Protein AF-A0A2N2Y3Z9-F1 (afdb_monomer)

Structure (mmCIF, N/CA/C/O backbone):
data_AF-A0A2N2Y3Z9-F1
#
_entry.id   AF-A0A2N2Y3Z9-F1
#
loop_
_atom_site.group_PDB
_atom_site.id
_atom_site.type_symbol
_atom_site.label_atom_id
_atom_site.label_alt_id
_atom_site.label_comp_id
_atom_site.label_asym_id
_atom_site.label_entity_id
_atom_site.label_seq_id
_atom_site.pdbx_PDB_ins_code
_atom_site.Cartn_x
_atom_site.Cartn_y
_atom_site.Cartn_z
_atom_site.occupancy
_atom_site.B_iso_or_equiv
_atom_site.auth_seq_id
_atom_site.auth_comp_id
_atom_site.auth_asym_id
_atom_site.auth_atom_id
_atom_site.pdbx_PDB_model_num
ATOM 1 N N . THR A 1 1 ? -7.975 7.071 15.386 1.00 85.25 1 THR A N 1
ATOM 2 C CA . THR A 1 1 ? -7.164 8.228 14.970 1.00 85.25 1 THR A CA 1
ATOM 3 C C . THR A 1 1 ? -7.907 8.932 13.862 1.00 85.25 1 THR A C 1
ATOM 5 O O . THR A 1 1 ? -8.372 8.241 12.960 1.00 85.25 1 THR A O 1
ATOM 8 N N . GLU A 1 2 ? -8.096 10.241 13.960 1.00 85.75 2 GLU A N 1
ATOM 9 C CA . GLU A 1 2 ? -8.825 11.049 12.975 1.00 85.75 2 GLU A CA 1
ATOM 10 C C . GLU A 1 2 ? -8.381 12.526 13.049 1.00 85.75 2 GLU A C 1
ATOM 12 O O . GLU A 1 2 ? -7.585 12.902 13.917 1.00 85.75 2 GLU A O 1
ATOM 17 N N . ASN A 1 3 ? -8.795 13.330 12.070 1.00 80.81 3 ASN A N 1
ATOM 18 C CA . ASN A 1 3 ? -8.362 14.715 11.865 1.00 80.81 3 ASN A CA 1
ATOM 19 C C . ASN A 1 3 ? -9.498 15.760 11.918 1.00 80.81 3 ASN A C 1
ATOM 21 O O . ASN A 1 3 ? -9.230 16.932 11.669 1.00 80.81 3 ASN A O 1
ATOM 25 N N . GLU A 1 4 ? -10.738 15.357 12.190 1.00 84.25 4 GLU A N 1
ATOM 26 C CA . GLU A 1 4 ? -11.966 16.150 12.009 1.00 84.25 4 GLU A CA 1
ATOM 27 C C . GLU A 1 4 ? -12.902 16.184 13.237 1.00 84.25 4 GLU A C 1
ATOM 29 O O . GLU A 1 4 ? -13.890 16.910 13.224 1.00 84.25 4 GLU A O 1
ATOM 34 N N . GLY A 1 5 ? -12.651 15.408 14.292 1.00 82.06 5 GLY A N 1
ATOM 35 C CA . GLY A 1 5 ? -13.521 15.256 15.466 1.00 82.06 5 GLY A CA 1
ATOM 36 C C . GLY A 1 5 ? -14.750 14.359 15.242 1.00 82.06 5 GLY A C 1
ATOM 37 O O . GLY A 1 5 ? -15.446 13.985 16.189 1.00 82.06 5 GLY A O 1
ATOM 38 N N . ASN A 1 6 ? -15.056 14.003 13.990 1.00 87.19 6 ASN A N 1
ATOM 39 C CA . ASN A 1 6 ? -16.298 13.316 13.611 1.00 87.19 6 ASN A CA 1
ATOM 40 C C . ASN A 1 6 ? -16.349 11.841 14.044 1.00 87.19 6 ASN A C 1
ATOM 42 O O . ASN A 1 6 ? -17.437 11.279 14.219 1.00 87.19 6 ASN A O 1
ATOM 46 N N . GLY A 1 7 ? -15.188 11.222 14.271 1.00 86.62 7 GLY A N 1
ATOM 47 C CA . GLY A 1 7 ? -15.098 9.867 14.803 1.00 86.62 7 GLY A CA 1
ATOM 48 C C . GLY A 1 7 ? -15.756 9.780 16.176 1.00 86.62 7 GLY A C 1
ATOM 49 O O . GLY A 1 7 ? -16.594 8.909 16.393 1.00 86.62 7 GLY A O 1
ATOM 50 N N . LEU A 1 8 ? -15.464 10.742 17.060 1.00 85.88 8 LEU A N 1
ATOM 51 C CA . LEU A 1 8 ? -16.060 10.802 18.395 1.00 85.88 8 LEU A CA 1
ATOM 52 C C . LEU A 1 8 ? -17.581 10.996 18.341 1.00 85.88 8 LEU A C 1
ATOM 54 O O . LEU A 1 8 ? -18.307 10.344 19.089 1.00 85.88 8 LEU A O 1
ATOM 58 N N . MET A 1 9 ? -18.083 11.818 17.413 1.00 86.38 9 MET A N 1
ATOM 59 C CA . MET A 1 9 ? -19.531 12.000 17.225 1.00 86.38 9 MET A CA 1
ATOM 60 C C . MET A 1 9 ? -20.244 10.696 16.845 1.00 86.38 9 MET A C 1
ATOM 62 O O . MET A 1 9 ? -21.380 10.474 17.260 1.00 86.38 9 MET A O 1
ATOM 66 N N . SER A 1 10 ? -19.572 9.818 16.095 1.00 85.81 10 SER A N 1
ATOM 67 C CA . SER A 1 10 ? -20.107 8.508 15.691 1.00 85.81 10 SER A CA 1
ATOM 68 C C . SER A 1 10 ? -20.195 7.506 16.852 1.00 85.81 10 SER A C 1
ATOM 70 O O . SER A 1 10 ? -20.754 6.425 16.683 1.00 85.81 10 SER A O 1
ATOM 72 N N . ILE A 1 11 ? -19.650 7.859 18.020 1.00 87.75 11 ILE A N 1
ATOM 73 C CA . ILE A 1 11 ? -19.577 7.007 19.213 1.00 87.75 11 ILE A CA 1
ATOM 74 C C . ILE A 1 11 ? -20.401 7.604 20.359 1.00 87.75 11 ILE A C 1
ATOM 76 O O . ILE A 1 11 ? -21.116 6.875 21.035 1.00 87.75 11 ILE A O 1
ATOM 80 N N . ALA A 1 12 ? -20.318 8.920 20.573 1.00 85.06 12 ALA A N 1
ATOM 81 C CA . ALA A 1 12 ? -20.897 9.581 21.742 1.00 85.06 12 ALA A CA 1
ATOM 82 C C . ALA A 1 12 ? -22.434 9.668 21.708 1.00 85.06 12 ALA A C 1
ATOM 84 O O . ALA A 1 12 ? -23.079 9.475 22.733 1.00 85.06 12 ALA A O 1
ATOM 85 N N . PHE A 1 13 ? -23.028 9.951 20.542 1.00 85.50 13 PHE A N 1
ATOM 86 C CA . PHE A 1 13 ? -24.482 10.137 20.402 1.00 85.50 13 PHE A CA 1
ATOM 87 C C . PHE A 1 13 ? -25.281 8.856 20.108 1.00 85.50 13 PHE A C 1
ATOM 89 O O . PHE A 1 13 ? -26.413 8.736 20.590 1.00 85.50 13 PHE A O 1
ATOM 96 N N . PRO A 1 14 ? -24.790 7.915 19.279 1.00 90.25 14 PRO A N 1
ATOM 97 C CA . PRO A 1 14 ? -25.582 6.747 18.913 1.00 90.25 14 PRO A CA 1
ATOM 98 C C . PRO A 1 14 ? -25.726 5.752 20.066 1.00 90.25 14 PRO A C 1
ATOM 100 O O . PRO A 1 14 ? -24.759 5.409 20.733 1.00 90.25 14 PRO A O 1
ATOM 103 N N . ARG A 1 15 ? -26.926 5.179 20.230 1.00 92.12 15 ARG A N 1
ATOM 104 C CA . ARG A 1 15 ? -27.153 4.071 21.184 1.00 92.12 15 ARG A CA 1
ATOM 105 C C . ARG A 1 15 ? -26.394 2.791 20.814 1.00 92.12 15 ARG A C 1
ATOM 107 O O . ARG A 1 15 ? -26.167 1.958 21.681 1.00 92.12 15 ARG A O 1
ATOM 114 N N . LEU A 1 16 ? -26.049 2.632 19.540 1.00 93.94 16 LEU A N 1
ATOM 115 C CA . LEU A 1 16 ? -25.406 1.452 18.976 1.00 93.94 16 LEU A CA 1
ATOM 116 C C . LEU A 1 16 ? -24.173 1.889 18.188 1.00 93.94 16 LEU A C 1
ATOM 118 O O . LEU A 1 16 ? -24.297 2.677 17.250 1.00 93.94 16 LEU A O 1
ATOM 122 N N . HIS A 1 17 ? -23.012 1.337 18.530 1.00 94.88 17 HIS A N 1
ATOM 123 C CA . HIS A 1 17 ? -21.762 1.565 17.815 1.00 94.88 17 HIS A CA 1
ATOM 124 C C . HIS A 1 17 ? -21.315 0.280 17.107 1.00 94.88 17 HIS A C 1
ATOM 126 O O . HIS A 1 17 ? -21.102 -0.753 17.741 1.00 94.88 17 HIS A O 1
ATOM 132 N N . ILE A 1 18 ? -21.172 0.334 15.781 1.00 95.00 18 ILE A N 1
ATOM 133 C CA . ILE A 1 18 ? -20.691 -0.793 14.970 1.00 95.00 18 ILE A CA 1
ATOM 134 C C . ILE A 1 18 ? -19.347 -0.413 14.355 1.00 95.00 18 ILE A C 1
ATOM 136 O O . ILE A 1 18 ? -19.277 0.431 13.462 1.00 95.00 18 ILE A O 1
ATOM 140 N N . VAL A 1 19 ? -18.283 -1.075 14.800 1.00 93.69 19 VAL A N 1
ATOM 141 C CA . VAL A 1 19 ? -16.948 -0.950 14.215 1.00 93.69 19 VAL A CA 1
ATOM 142 C C . VAL A 1 19 ? -16.802 -1.967 13.098 1.00 93.69 19 VAL A C 1
ATOM 144 O O . VAL A 1 19 ? -16.969 -3.165 13.314 1.00 93.69 19 VAL A O 1
ATOM 147 N N . ILE A 1 20 ? -16.433 -1.499 11.909 1.00 94.75 20 ILE A N 1
ATOM 148 C CA . ILE A 1 20 ? -16.102 -2.359 10.774 1.00 94.75 20 ILE A CA 1
ATOM 149 C C . ILE A 1 20 ? -14.610 -2.229 10.492 1.00 94.75 20 ILE A C 1
ATOM 151 O O . ILE A 1 20 ? -14.132 -1.166 10.094 1.00 94.75 20 ILE A O 1
ATOM 155 N N . ALA A 1 21 ? -13.873 -3.321 10.668 1.00 94.69 21 ALA A N 1
ATOM 156 C CA . ALA A 1 21 ? -12.438 -3.369 10.420 1.00 94.69 21 ALA A CA 1
ATOM 157 C C . ALA A 1 21 ? -12.075 -4.613 9.609 1.00 94.69 21 ALA A C 1
ATOM 159 O O . ALA A 1 21 ? -12.783 -5.614 9.618 1.00 94.69 21 ALA A O 1
ATOM 160 N N . GLY A 1 22 ? -10.970 -4.555 8.872 1.00 94.56 22 GLY A N 1
ATOM 161 C CA . GLY A 1 22 ? -10.437 -5.754 8.234 1.00 94.56 22 GLY A CA 1
ATOM 162 C C . GLY A 1 22 ? -9.656 -6.610 9.233 1.00 94.56 22 GLY A C 1
ATOM 163 O O . GLY A 1 22 ? -9.082 -6.073 10.181 1.00 94.56 22 GLY A O 1
ATOM 164 N N . ILE A 1 23 ? -9.591 -7.926 9.008 1.00 95.69 23 ILE A N 1
ATOM 165 C CA . ILE A 1 23 ? -8.844 -8.863 9.877 1.00 95.69 23 ILE A CA 1
ATOM 166 C C . ILE A 1 23 ? -7.338 -8.553 9.980 1.00 95.69 23 ILE A C 1
ATOM 168 O O . ILE A 1 23 ? -6.655 -9.062 10.859 1.00 95.69 23 ILE A O 1
ATOM 172 N N . GLU A 1 24 ? -6.804 -7.716 9.089 1.00 94.69 24 GLU A N 1
ATOM 173 C CA . GLU A 1 24 ? -5.417 -7.251 9.093 1.00 94.69 24 GLU A CA 1
ATOM 174 C C . GLU A 1 24 ? -5.187 -5.999 9.949 1.00 94.69 24 GLU A C 1
ATOM 176 O O . GLU A 1 24 ? -4.058 -5.523 10.053 1.00 94.69 24 GLU A O 1
ATOM 181 N N . LYS A 1 25 ? -6.245 -5.405 10.510 1.00 93.56 25 LYS A N 1
ATOM 182 C CA . LYS A 1 25 ? -6.174 -4.199 11.350 1.00 93.56 25 LYS A CA 1
ATOM 183 C C . LYS A 1 25 ? -6.148 -4.553 12.828 1.00 93.56 25 LYS A C 1
ATOM 185 O O . LYS A 1 25 ? -6.953 -4.055 13.603 1.00 93.56 25 LYS A O 1
ATOM 190 N N . ILE A 1 26 ? -5.201 -5.412 13.186 1.00 91.75 26 ILE A N 1
ATOM 191 C CA . ILE A 1 26 ? -4.983 -5.886 14.550 1.00 91.75 26 ILE A CA 1
ATOM 192 C C . ILE A 1 26 ? -3.516 -5.646 14.899 1.00 91.75 26 ILE A C 1
ATOM 194 O O . ILE A 1 26 ? -2.629 -5.938 14.094 1.00 91.75 26 ILE A O 1
ATOM 198 N N . ILE A 1 27 ? -3.279 -5.101 16.088 1.00 92.69 27 ILE A N 1
ATOM 199 C CA . ILE A 1 27 ? -1.955 -5.010 16.707 1.00 92.69 27 ILE A CA 1
ATOM 200 C C . ILE A 1 27 ? -1.915 -5.939 17.931 1.00 92.69 27 ILE A C 1
ATOM 202 O O . ILE A 1 27 ? -2.981 -6.218 18.486 1.00 92.69 27 ILE A O 1
ATOM 206 N N . PRO A 1 28 ? -0.740 -6.455 18.331 1.00 91.44 28 PRO A N 1
ATOM 207 C CA . PRO A 1 28 ? -0.639 -7.441 19.409 1.00 91.44 28 PRO A CA 1
ATOM 208 C C . PRO A 1 28 ? -1.104 -6.927 20.775 1.00 91.44 28 PRO A C 1
ATOM 210 O O . PRO A 1 28 ? -1.839 -7.632 21.464 1.00 91.44 28 PRO A O 1
ATOM 213 N N . SER A 1 29 ? -0.686 -5.718 21.154 1.00 95.06 29 SER A N 1
ATOM 214 C CA . SER A 1 29 ? -1.006 -5.100 22.441 1.00 95.06 29 SER A CA 1
ATOM 215 C C . SER A 1 29 ? -1.384 -3.630 22.270 1.00 95.06 29 SER A C 1
ATOM 217 O O . SER A 1 29 ? -0.994 -2.962 21.312 1.00 95.06 29 SER A O 1
ATOM 219 N N . ILE A 1 30 ? -2.130 -3.104 23.242 1.00 93.94 30 ILE A N 1
ATOM 220 C CA . ILE A 1 30 ? -2.362 -1.661 23.377 1.00 93.94 30 ILE A CA 1
ATOM 221 C C . ILE A 1 30 ? -1.061 -0.906 23.677 1.00 93.94 30 ILE A C 1
ATOM 223 O O . ILE A 1 30 ? -0.936 0.269 23.348 1.00 93.94 30 ILE A O 1
ATOM 227 N N . GLU A 1 31 ? -0.083 -1.590 24.270 1.00 95.06 31 GLU A N 1
ATOM 228 C CA . GLU A 1 31 ? 1.232 -1.032 24.589 1.00 95.06 31 GLU A CA 1
ATOM 229 C C . GLU A 1 31 ? 2.012 -0.675 23.323 1.00 95.06 31 GLU A C 1
ATOM 231 O O . GLU A 1 31 ? 2.779 0.273 23.354 1.00 95.06 31 GLU A O 1
ATOM 236 N N . ASP A 1 32 ? 1.738 -1.332 22.187 1.00 94.69 32 ASP A N 1
ATOM 237 C CA . ASP A 1 32 ? 2.382 -1.029 20.902 1.00 94.69 32 ASP A CA 1
ATOM 238 C C . ASP A 1 32 ? 1.910 0.312 20.288 1.00 94.69 32 ASP A C 1
ATOM 240 O O . ASP A 1 32 ? 2.402 0.741 19.236 1.00 94.69 32 ASP A O 1
ATOM 244 N N . LEU A 1 33 ? 0.915 0.984 20.885 1.00 93.44 33 LEU A N 1
ATOM 245 C CA . LEU A 1 33 ? 0.391 2.256 20.374 1.00 93.44 33 LEU A CA 1
ATOM 246 C C . LEU A 1 33 ? 1.414 3.396 20.446 1.00 93.44 33 LEU A C 1
ATOM 248 O O . LEU A 1 33 ? 1.369 4.287 19.594 1.00 93.44 33 LEU A O 1
ATOM 252 N N . ASP A 1 34 ? 2.336 3.362 21.409 1.00 92.75 34 ASP A N 1
ATOM 253 C CA . ASP A 1 34 ? 3.414 4.348 21.548 1.00 92.75 34 ASP A CA 1
ATOM 254 C C . ASP A 1 34 ? 4.367 4.352 20.338 1.00 92.75 34 ASP A C 1
ATOM 256 O O . ASP A 1 34 ? 4.920 5.391 19.980 1.00 92.75 34 ASP A O 1
ATOM 260 N N . LEU A 1 35 ? 4.482 3.217 19.646 1.00 92.69 35 LEU A N 1
ATOM 261 C CA . LEU A 1 35 ? 5.178 3.065 18.379 1.00 92.69 35 LEU A CA 1
ATOM 262 C C . LEU A 1 35 ? 4.272 3.434 17.200 1.00 92.69 35 LEU A C 1
ATOM 264 O O . LEU A 1 35 ? 4.657 4.226 16.335 1.00 92.69 35 LEU A O 1
ATOM 268 N N . PHE A 1 36 ? 3.074 2.845 17.120 1.00 93.38 36 PHE A N 1
ATOM 269 C CA . PHE A 1 36 ? 2.243 2.953 15.918 1.00 93.38 36 PHE A CA 1
ATOM 270 C C . PHE A 1 36 ? 1.634 4.343 15.710 1.00 93.38 36 PHE A C 1
ATOM 272 O O . PHE A 1 36 ? 1.531 4.777 14.557 1.00 93.38 36 PHE A O 1
ATOM 279 N N . TRP A 1 37 ? 1.245 5.061 16.769 1.00 93.31 37 TRP A N 1
ATOM 280 C CA . TRP A 1 37 ? 0.663 6.399 16.622 1.00 93.31 37 TRP A CA 1
ATOM 281 C C . TRP A 1 37 ? 1.660 7.422 16.080 1.00 93.31 37 TRP A C 1
ATOM 283 O O . TRP A 1 37 ? 1.338 8.035 15.055 1.00 93.31 37 TRP A O 1
ATOM 293 N N . PRO A 1 38 ? 2.865 7.590 16.661 1.00 93.56 38 PRO A N 1
ATOM 294 C CA . PRO A 1 38 ? 3.838 8.519 16.105 1.00 93.56 38 PRO A CA 1
ATOM 295 C C . PRO A 1 38 ? 4.299 8.120 14.711 1.00 93.56 38 PRO A C 1
ATOM 297 O O . PRO A 1 38 ? 4.459 8.980 13.842 1.00 93.56 38 PRO A O 1
ATOM 300 N N . LEU A 1 39 ? 4.445 6.815 14.454 1.00 93.94 39 LEU A N 1
ATOM 301 C CA . LEU A 1 39 ? 4.840 6.310 13.143 1.00 93.94 39 LEU A CA 1
ATOM 302 C C . LEU A 1 39 ? 3.792 6.635 12.068 1.00 93.94 39 LEU A C 1
ATOM 304 O O . LEU A 1 39 ? 4.146 7.043 10.961 1.00 93.94 39 LEU A O 1
ATOM 308 N N . LEU A 1 40 ? 2.501 6.490 12.383 1.00 94.12 40 LEU A N 1
ATOM 309 C CA . LEU A 1 40 ? 1.404 6.863 11.491 1.00 94.12 40 LEU A CA 1
ATOM 310 C C . LEU A 1 40 ? 1.342 8.380 11.285 1.00 94.12 40 LEU A C 1
ATOM 312 O O . LEU A 1 40 ? 1.274 8.828 10.139 1.00 94.12 40 LEU A O 1
ATOM 316 N N . ALA A 1 41 ? 1.384 9.156 12.371 1.00 93.94 41 ALA A N 1
ATOM 317 C CA . ALA A 1 41 ? 1.251 10.611 12.348 1.00 93.94 41 ALA A CA 1
ATOM 318 C C . ALA A 1 41 ? 2.402 11.282 11.586 1.00 93.94 41 ALA A C 1
ATOM 320 O O . ALA A 1 41 ? 2.171 12.074 10.670 1.00 93.94 41 ALA A O 1
ATOM 321 N N . THR A 1 42 ? 3.641 10.888 11.883 1.00 94.38 42 THR A N 1
ATOM 322 C CA . THR A 1 42 ? 4.841 11.480 11.275 1.00 94.38 42 THR A CA 1
ATOM 323 C C . THR A 1 42 ? 4.855 11.241 9.770 1.00 94.38 42 THR A C 1
ATOM 325 O O . THR A 1 42 ? 5.117 12.149 8.986 1.00 94.38 42 THR A O 1
ATOM 328 N N . HIS A 1 43 ? 4.519 10.024 9.341 1.00 93.56 43 HIS A N 1
ATOM 329 C CA . HIS A 1 43 ? 4.553 9.656 7.927 1.00 93.56 43 HIS A CA 1
ATOM 330 C C . HIS A 1 43 ? 3.323 10.109 7.131 1.00 93.56 43 HIS A C 1
ATOM 332 O O . HIS A 1 43 ? 3.407 10.219 5.904 1.00 93.56 43 HIS A O 1
ATOM 338 N N . GLY A 1 44 ? 2.190 10.335 7.798 1.00 90.25 44 GLY A N 1
ATOM 339 C CA . GLY A 1 44 ? 0.962 10.800 7.160 1.00 90.25 44 GLY A CA 1
ATOM 340 C C . GLY A 1 44 ? 0.867 12.314 7.064 1.00 90.25 44 GLY A C 1
ATOM 341 O O . GLY A 1 44 ? 0.704 12.846 5.966 1.00 90.25 44 GLY A O 1
ATOM 342 N N . THR A 1 45 ? 0.990 13.000 8.199 1.00 89.75 45 THR A N 1
ATOM 343 C CA . THR A 1 45 ? 0.754 14.448 8.326 1.00 89.75 45 THR A CA 1
ATOM 344 C C . THR A 1 45 ? 1.979 15.230 8.797 1.00 89.75 45 THR A C 1
ATOM 346 O O . THR A 1 45 ? 1.911 16.453 8.883 1.00 89.75 45 THR A O 1
ATOM 349 N N . GLY A 1 46 ? 3.103 14.566 9.090 1.00 92.19 46 GLY A N 1
ATOM 350 C CA . GLY A 1 46 ? 4.299 15.225 9.628 1.00 92.19 46 GLY A CA 1
ATOM 351 C C . GLY A 1 46 ? 4.160 15.646 11.093 1.00 92.19 46 GLY A C 1
ATOM 352 O O . GLY A 1 46 ? 4.935 16.470 11.569 1.00 92.19 46 GLY A O 1
ATOM 353 N N . GLN A 1 47 ? 3.164 15.111 11.802 1.00 92.62 47 GLN A N 1
ATOM 354 C CA . GLN A 1 47 ? 2.888 15.424 13.203 1.00 92.62 47 GLN A CA 1
ATOM 355 C C . GLN A 1 47 ? 3.501 14.363 14.123 1.00 92.62 47 GLN A C 1
ATOM 357 O O . GLN A 1 47 ? 3.605 13.203 13.739 1.00 92.62 47 GLN A O 1
ATOM 362 N N . GLN A 1 48 ? 3.861 14.739 15.353 1.00 91.19 48 GLN A N 1
ATOM 363 C CA . GLN A 1 48 ? 4.344 13.778 16.358 1.00 91.19 48 GLN A CA 1
ATOM 364 C C . GLN A 1 48 ? 3.252 12.780 16.761 1.00 91.19 48 GLN A C 1
ATOM 366 O O . GLN A 1 48 ? 3.525 11.604 16.949 1.00 91.19 48 GLN A O 1
ATOM 371 N N . VAL A 1 49 ? 2.009 13.250 16.855 1.00 91.50 49 VAL A N 1
ATOM 372 C CA . VAL A 1 49 ? 0.788 12.469 17.077 1.00 91.50 49 VAL A CA 1
ATOM 373 C C . VAL A 1 49 ? -0.325 13.160 16.281 1.00 91.50 49 VAL A C 1
ATOM 375 O O . VAL A 1 49 ? -0.270 14.372 16.070 1.00 91.50 49 VAL A O 1
ATOM 378 N N . THR A 1 50 ? -1.303 12.409 15.777 1.00 88.75 50 THR A N 1
ATOM 379 C CA . THR A 1 50 ? -2.447 12.974 15.035 1.00 88.75 50 THR A CA 1
ATOM 380 C C . THR A 1 50 ? -3.354 13.825 15.934 1.00 88.75 50 THR A C 1
ATOM 382 O O . THR A 1 50 ? -3.299 13.720 17.158 1.00 88.75 50 THR A O 1
ATOM 385 N N . ALA A 1 51 ? -4.220 14.644 15.325 1.00 90.50 51 ALA A N 1
ATOM 386 C CA . ALA A 1 51 ? -5.081 15.588 16.043 1.00 90.50 51 ALA A CA 1
ATOM 387 C C . ALA A 1 51 ? -5.991 14.926 17.094 1.00 90.50 51 ALA A C 1
ATOM 389 O O . ALA A 1 51 ? -6.022 15.378 18.237 1.00 90.50 51 ALA A O 1
ATOM 390 N N . TYR A 1 52 ? -6.693 13.846 16.731 1.00 90.12 52 TYR A N 1
ATOM 391 C CA . TYR A 1 52 ? -7.605 13.148 17.636 1.00 90.12 52 TYR A CA 1
ATOM 392 C C . TYR A 1 52 ? -7.275 11.656 17.726 1.00 90.12 52 TYR A C 1
ATOM 394 O O . TYR A 1 52 ? -7.243 10.925 16.726 1.00 90.12 52 TYR A O 1
ATOM 402 N N . ASN A 1 53 ? -7.063 11.185 18.956 1.00 90.69 53 ASN A N 1
ATOM 403 C CA . ASN A 1 53 ? -6.817 9.782 19.273 1.00 90.69 53 ASN A CA 1
ATOM 404 C C . ASN A 1 53 ? -7.744 9.337 20.396 1.00 90.69 53 ASN A C 1
ATOM 406 O O . ASN A 1 53 ? -7.675 9.845 21.509 1.00 90.69 53 ASN A O 1
ATOM 410 N N . SER A 1 54 ? -8.599 8.372 20.081 1.00 89.69 54 SER A N 1
ATOM 411 C CA . SER A 1 54 ? -9.552 7.785 21.016 1.00 89.69 54 SER A CA 1
ATOM 412 C C . SER A 1 54 ? -9.284 6.290 21.113 1.00 89.69 54 SER A C 1
ATOM 414 O O . SER A 1 54 ? -9.124 5.622 20.087 1.00 89.69 54 SER A O 1
ATOM 416 N N . ILE A 1 55 ? -9.241 5.783 22.342 1.00 91.00 55 ILE A N 1
ATOM 417 C CA . ILE A 1 55 ? -9.257 4.354 22.649 1.00 91.00 55 ILE A CA 1
ATOM 418 C C . ILE A 1 55 ? -10.670 4.040 23.126 1.00 91.00 55 ILE A C 1
ATOM 420 O O . ILE A 1 55 ? -11.166 4.684 24.045 1.00 91.00 55 ILE A O 1
ATOM 424 N N . ILE A 1 56 ? -11.317 3.075 22.480 1.00 89.81 56 ILE A N 1
ATOM 425 C CA . ILE A 1 56 ? -12.690 2.674 22.786 1.00 89.81 56 ILE A CA 1
ATOM 426 C C . ILE A 1 56 ? -12.622 1.236 23.277 1.00 89.81 56 ILE A C 1
ATOM 428 O O . ILE A 1 56 ? -12.275 0.339 22.508 1.00 89.81 56 ILE A O 1
ATOM 432 N N . SER A 1 57 ? -12.906 1.034 24.559 1.00 89.06 57 SER A N 1
ATOM 433 C CA . SER A 1 57 ? -12.812 -0.269 25.224 1.00 89.06 57 SER A CA 1
ATOM 434 C C . SER A 1 57 ? -14.120 -1.064 25.204 1.00 89.06 57 SER A C 1
ATOM 436 O O . SER A 1 57 ? -14.091 -2.260 25.482 1.00 89.06 57 SER A O 1
ATOM 438 N N . GLY A 1 58 ? -15.251 -0.444 24.857 1.00 91.19 58 GLY A N 1
ATOM 439 C CA . GLY A 1 58 ? -16.547 -1.115 24.822 1.00 91.19 58 GLY A CA 1
ATOM 440 C C . GLY A 1 58 ? -17.732 -0.153 24.782 1.00 91.19 58 GLY A C 1
ATOM 441 O O . GLY A 1 58 ? -17.590 1.022 24.439 1.00 91.19 58 GLY A O 1
ATOM 442 N N . SER A 1 59 ? -18.907 -0.686 25.119 1.00 93.25 59 SER A N 1
ATOM 443 C CA . SER A 1 59 ? -20.101 0.095 25.450 1.00 93.25 59 SER A CA 1
ATOM 444 C C . SER A 1 59 ? -19.902 0.900 26.734 1.00 93.25 59 SER A C 1
ATOM 446 O O . SER A 1 59 ? -19.029 0.575 27.540 1.00 93.25 59 SER A O 1
ATOM 448 N N . ARG A 1 60 ? -20.745 1.916 26.941 1.00 91.38 60 ARG A N 1
ATOM 449 C CA . ARG A 1 60 ? -20.737 2.721 28.164 1.00 91.38 60 ARG A CA 1
ATOM 450 C C . ARG A 1 60 ? -20.985 1.855 29.404 1.00 91.38 60 ARG A C 1
ATOM 452 O O . ARG A 1 60 ? -21.813 0.940 29.365 1.00 91.38 60 ARG A O 1
ATOM 459 N N . PHE A 1 61 ? -20.314 2.180 30.501 1.00 90.00 61 PHE A N 1
ATOM 460 C CA . PHE A 1 61 ? -20.549 1.579 31.814 1.00 90.00 61 PHE A CA 1
ATOM 461 C C . PHE A 1 61 ? -21.647 2.314 32.596 1.00 90.00 61 PHE A C 1
ATOM 463 O O . PHE A 1 61 ? -22.021 3.451 32.290 1.00 90.00 61 PHE A O 1
ATOM 470 N N . ASP A 1 62 ? -22.159 1.668 33.645 1.00 88.31 62 ASP A N 1
ATOM 471 C CA . ASP A 1 62 ? -23.105 2.295 34.567 1.00 88.31 62 ASP A CA 1
ATOM 472 C C . ASP A 1 62 ? -22.470 3.522 35.237 1.00 88.31 62 ASP A C 1
ATOM 474 O O . ASP A 1 62 ? -21.406 3.443 35.850 1.00 88.31 62 ASP A O 1
ATOM 478 N N . GLY A 1 63 ? -23.141 4.669 35.124 1.00 86.44 63 GLY A N 1
ATOM 479 C CA . GLY A 1 63 ? -22.661 5.947 35.654 1.00 86.44 63 GLY A CA 1
ATOM 480 C C . GLY A 1 63 ? -21.860 6.796 34.663 1.00 86.44 63 GLY A C 1
ATOM 481 O O . GLY A 1 63 ? -21.605 7.962 34.962 1.00 86.44 63 GLY A O 1
ATOM 482 N N . GLU A 1 64 ? -21.521 6.279 33.476 1.00 88.19 64 GLU A N 1
ATOM 483 C CA . GLU A 1 64 ? -20.946 7.105 32.411 1.00 88.19 64 GLU A CA 1
ATOM 484 C C . GLU A 1 64 ? -22.038 7.962 31.740 1.00 88.19 64 GLU A C 1
ATOM 486 O O . GLU A 1 64 ? -23.097 7.434 31.364 1.00 88.19 64 GLU A O 1
ATOM 491 N N . PRO A 1 65 ? -21.813 9.286 31.598 1.00 84.56 65 PRO A N 1
ATOM 492 C CA . PRO A 1 65 ? -22.820 10.200 31.063 1.00 84.56 65 PRO A CA 1
ATOM 493 C C . PRO A 1 65 ? -23.065 9.993 29.563 1.00 84.56 65 PRO A C 1
ATOM 495 O O . PRO A 1 65 ? -24.188 10.194 29.107 1.00 84.56 65 PRO A O 1
ATOM 498 N N . ASP A 1 66 ? -22.043 9.542 28.829 1.00 85.38 66 ASP A N 1
ATOM 499 C CA . ASP A 1 66 ? -22.019 9.479 27.369 1.00 85.38 66 ASP A CA 1
ATOM 500 C C . ASP A 1 66 ? -21.485 8.127 26.871 1.00 85.38 66 ASP A C 1
ATOM 502 O O . ASP A 1 66 ? -20.742 7.440 27.572 1.00 85.38 66 ASP A O 1
ATOM 506 N N . GLY A 1 67 ? -21.831 7.765 25.633 1.00 88.44 67 GLY A N 1
ATOM 507 C CA . GLY A 1 67 ? -21.329 6.570 24.951 1.00 88.44 67 GLY A CA 1
ATOM 508 C C . GLY A 1 67 ? -22.429 5.607 24.494 1.00 88.44 67 GLY A C 1
ATOM 509 O O . GLY A 1 67 ? -23.599 5.748 24.866 1.00 88.44 67 GLY A O 1
ATOM 510 N N . PRO A 1 68 ? -22.077 4.610 23.668 1.00 92.62 68 PRO A N 1
ATOM 511 C CA . PRO A 1 68 ? -23.057 3.696 23.105 1.00 92.62 68 PRO A CA 1
ATOM 512 C C . PRO A 1 68 ? -23.532 2.692 24.158 1.00 92.62 68 PRO A C 1
ATOM 514 O O . PRO A 1 68 ? -22.745 2.219 24.975 1.00 92.62 68 PRO A O 1
ATOM 517 N N . GLY A 1 69 ? -24.816 2.332 24.124 1.00 92.88 69 GLY A N 1
ATOM 518 C CA . GLY A 1 69 ? -25.364 1.267 24.968 1.00 92.88 69 GLY A CA 1
ATOM 519 C C . GLY A 1 69 ? -24.839 -0.112 24.570 1.00 92.88 69 GLY A C 1
ATOM 520 O O . GLY A 1 69 ? -24.506 -0.904 25.439 1.00 92.88 69 GLY A O 1
ATOM 521 N N . ASP A 1 70 ? -24.689 -0.355 23.267 1.00 94.06 70 ASP A N 1
ATOM 522 C CA . ASP A 1 70 ? -24.110 -1.584 22.724 1.00 94.06 70 ASP A CA 1
ATOM 523 C C . ASP A 1 70 ? -22.977 -1.271 21.743 1.00 94.06 70 ASP A C 1
ATOM 525 O O . ASP A 1 70 ? -23.072 -0.341 20.932 1.00 94.06 70 ASP A O 1
ATOM 529 N N . MET A 1 71 ? -21.926 -2.094 21.760 1.00 95.06 71 MET A N 1
ATOM 530 C CA . MET A 1 71 ? -20.811 -2.002 20.820 1.00 95.06 71 MET A CA 1
ATOM 531 C C . MET A 1 71 ? -20.525 -3.353 20.166 1.00 95.06 71 MET A C 1
ATOM 533 O O . MET A 1 71 ? -20.283 -4.347 20.846 1.00 95.06 71 MET A O 1
ATOM 537 N N . TYR A 1 72 ? -20.487 -3.369 18.834 1.00 96.25 72 TYR A N 1
ATOM 538 C CA . TYR A 1 72 ? -20.146 -4.547 18.040 1.00 96.25 72 TYR A CA 1
ATOM 539 C C . TYR A 1 72 ? -18.909 -4.278 17.193 1.00 96.25 72 TYR A C 1
ATOM 541 O O . TYR A 1 72 ? -18.801 -3.238 16.544 1.00 96.25 72 TYR A O 1
ATOM 549 N N . VAL A 1 73 ? -17.994 -5.246 17.152 1.00 95.56 73 VAL A N 1
ATOM 550 C CA . VAL A 1 73 ? -16.813 -5.209 16.284 1.00 95.56 73 VAL A CA 1
ATOM 551 C C . VAL A 1 73 ? -16.947 -6.296 15.226 1.00 95.56 73 VAL A C 1
ATOM 553 O O . VAL A 1 73 ? -16.939 -7.486 15.533 1.00 95.56 73 VAL A O 1
ATOM 556 N N . VAL A 1 74 ? -17.070 -5.883 13.967 1.00 97.38 74 VAL A N 1
ATOM 557 C CA . VAL A 1 74 ? -17.182 -6.768 12.807 1.00 97.38 74 VAL A CA 1
ATOM 558 C C . VAL A 1 74 ? -15.844 -6.799 12.080 1.00 97.38 74 VAL A C 1
ATOM 560 O O . VAL A 1 74 ? -15.431 -5.816 11.458 1.00 97.38 74 VAL A O 1
ATOM 563 N N . LEU A 1 75 ? -15.172 -7.950 12.144 1.00 96.69 75 LEU A N 1
ATOM 564 C CA . LEU A 1 75 ? -13.931 -8.199 11.417 1.00 96.69 75 LEU A CA 1
ATOM 565 C C . LEU A 1 75 ? -14.228 -8.823 10.052 1.00 96.69 75 LEU A C 1
ATOM 567 O O . LEU A 1 75 ? -14.792 -9.910 9.951 1.00 96.69 75 LEU A O 1
ATOM 571 N N . ILE A 1 76 ? -13.832 -8.128 8.990 1.00 95.75 76 ILE A N 1
ATOM 572 C CA . ILE A 1 76 ? -14.104 -8.515 7.609 1.00 95.75 76 ILE A CA 1
ATOM 573 C C . ILE A 1 76 ? -12.860 -9.132 6.972 1.00 95.75 76 ILE A C 1
ATOM 575 O O . ILE A 1 76 ? -11.798 -8.508 6.901 1.00 95.75 76 ILE A O 1
ATOM 579 N N . ASP A 1 77 ? -13.023 -10.327 6.407 1.00 95.50 77 ASP A N 1
ATOM 580 C CA . ASP A 1 77 ? -12.019 -10.935 5.539 1.00 95.50 77 ASP A CA 1
ATOM 581 C C . ASP A 1 77 ? -11.982 -10.252 4.157 1.00 95.50 77 ASP A C 1
ATOM 583 O O . ASP A 1 77 ? -11.020 -9.566 3.815 1.00 95.50 77 ASP A O 1
ATOM 587 N N . ASN A 1 78 ? -13.047 -10.374 3.358 1.00 93.69 78 ASN A N 1
ATOM 588 C CA . ASN A 1 78 ? -13.135 -9.819 1.997 1.00 93.69 78 ASN A CA 1
ATOM 589 C C . ASN A 1 78 ? -11.880 -10.103 1.135 1.00 93.69 78 ASN A C 1
ATOM 591 O O . ASN A 1 78 ? -11.317 -9.199 0.513 1.00 93.69 78 ASN A O 1
ATOM 595 N N . GLY A 1 79 ? -11.395 -11.350 1.155 1.00 94.12 79 GLY A N 1
ATOM 596 C CA . GLY A 1 79 ? -10.238 -11.804 0.376 1.00 94.12 79 GLY A CA 1
ATOM 597 C C . GLY A 1 79 ? -8.886 -11.652 1.081 1.00 94.12 79 GLY A C 1
ATOM 598 O O . GLY A 1 79 ? -7.862 -12.055 0.527 1.00 94.12 79 GLY A O 1
ATOM 599 N N . ARG A 1 80 ? -8.849 -11.117 2.307 1.00 96.50 80 ARG A N 1
ATOM 600 C CA . ARG A 1 80 ? -7.606 -10.924 3.074 1.00 96.50 80 ARG A CA 1
ATOM 601 C C . ARG A 1 80 ? -6.918 -12.231 3.427 1.00 96.50 80 ARG A C 1
ATOM 603 O O . ARG A 1 80 ? -5.706 -12.295 3.285 1.00 96.50 80 ARG A O 1
ATOM 610 N N . THR A 1 81 ? -7.649 -13.281 3.790 1.00 96.94 81 THR A N 1
ATOM 611 C CA . THR A 1 81 ? -7.075 -14.602 4.092 1.00 96.94 81 THR A CA 1
ATOM 612 C C . THR A 1 81 ? -6.405 -15.206 2.856 1.00 96.94 81 THR A C 1
ATOM 614 O O . THR A 1 81 ? -5.335 -15.802 2.960 1.00 96.94 81 THR A O 1
ATOM 617 N N . LYS A 1 82 ? -6.961 -14.979 1.656 1.00 96.38 82 LYS A N 1
ATOM 618 C CA . LYS A 1 82 ? -6.330 -15.408 0.394 1.00 96.38 82 LYS A CA 1
ATOM 619 C C . LYS A 1 82 ? -5.012 -14.672 0.144 1.00 96.38 82 LYS A C 1
ATOM 621 O O . LYS A 1 82 ? -4.024 -15.296 -0.230 1.00 96.38 82 LYS A O 1
ATOM 626 N N . LEU A 1 83 ? -4.979 -13.358 0.384 1.00 97.19 83 LEU A N 1
ATOM 627 C CA . LEU A 1 83 ? -3.744 -12.572 0.302 1.00 97.19 83 LEU A CA 1
ATOM 628 C C . LEU A 1 83 ? -2.742 -12.961 1.402 1.00 97.19 83 LEU A C 1
ATOM 630 O O . LEU A 1 83 ? -1.543 -13.015 1.146 1.00 97.19 83 LEU A O 1
ATOM 634 N N . LEU A 1 84 ? -3.216 -13.280 2.607 1.00 97.12 84 LEU A N 1
ATOM 635 C CA . LEU A 1 84 ? -2.387 -13.719 3.730 1.00 97.12 84 LEU A CA 1
ATOM 636 C C . LEU A 1 84 ? -1.663 -15.037 3.420 1.00 97.12 84 LEU A C 1
ATOM 638 O O . LEU A 1 84 ? -0.501 -15.199 3.792 1.00 97.12 84 LEU A O 1
ATOM 642 N N . ALA A 1 85 ? -2.323 -15.946 2.697 1.00 97.12 85 ALA A N 1
ATOM 643 C CA . ALA A 1 85 ? -1.744 -17.213 2.253 1.00 97.12 85 ALA A CA 1
ATOM 644 C C . ALA A 1 85 ? -0.644 -17.050 1.183 1.00 97.12 85 ALA A C 1
ATOM 646 O O . ALA A 1 85 ? 0.185 -17.943 1.012 1.00 97.12 85 ALA A O 1
ATOM 647 N N . LYS A 1 86 ? -0.592 -15.916 0.468 1.00 96.44 86 LYS A N 1
ATOM 648 C CA . LYS A 1 86 ? 0.446 -15.631 -0.534 1.00 96.44 86 LYS A CA 1
ATOM 649 C C . LYS A 1 86 ? 1.721 -15.126 0.148 1.00 96.44 86 LYS A C 1
ATOM 651 O O . LYS A 1 86 ? 1.861 -13.930 0.392 1.00 96.44 86 LYS A O 1
ATOM 656 N N . GLU A 1 87 ? 2.677 -16.017 0.411 1.00 95.25 87 GLU A N 1
ATOM 657 C CA . GLU A 1 87 ? 3.916 -15.727 1.160 1.00 95.25 87 GLU A CA 1
ATOM 658 C C . GLU A 1 87 ? 4.652 -14.458 0.693 1.00 95.25 87 GLU A C 1
ATOM 660 O O . GLU A 1 87 ? 5.049 -13.630 1.511 1.00 95.25 87 GLU A O 1
ATOM 665 N N . GLN A 1 88 ? 4.775 -14.261 -0.622 1.00 94.00 88 GLN A N 1
ATOM 666 C CA . GLN A 1 88 ? 5.482 -13.109 -1.186 1.00 94.00 88 GLN A CA 1
ATOM 667 C C . GLN A 1 88 ? 4.693 -11.797 -1.067 1.00 94.00 88 GLN A C 1
ATOM 669 O O . GLN A 1 88 ? 5.294 -10.728 -1.021 1.00 94.00 88 GLN A O 1
ATOM 674 N N . GLN A 1 89 ? 3.357 -11.856 -1.019 1.00 97.06 89 GLN A N 1
ATOM 675 C CA . GLN A 1 89 ? 2.474 -10.684 -1.097 1.00 97.06 89 GLN A CA 1
ATOM 676 C C . GLN A 1 89 ? 1.796 -10.327 0.232 1.00 97.06 89 GLN A C 1
ATOM 678 O O . GLN A 1 89 ? 1.354 -9.187 0.393 1.00 97.06 89 GLN A O 1
ATOM 683 N N . ARG A 1 90 ? 1.764 -11.244 1.208 1.00 97.00 90 ARG A N 1
ATOM 684 C CA . ARG A 1 90 ? 1.069 -11.071 2.496 1.00 97.00 90 ARG A CA 1
ATOM 685 C C . ARG A 1 90 ? 1.515 -9.842 3.280 1.00 97.00 90 ARG A C 1
ATOM 687 O O . ARG A 1 90 ? 0.708 -9.247 3.984 1.00 97.00 90 ARG A O 1
ATOM 694 N N . ASN A 1 91 ? 2.760 -9.399 3.094 1.00 96.44 91 ASN A N 1
ATOM 695 C CA . ASN A 1 91 ? 3.296 -8.195 3.737 1.00 96.44 91 ASN A CA 1
ATOM 696 C C . ASN A 1 91 ? 2.500 -6.924 3.382 1.00 96.44 91 ASN A C 1
ATOM 698 O O . ASN A 1 91 ? 2.559 -5.940 4.113 1.00 96.44 91 ASN A O 1
ATOM 702 N N . ALA A 1 92 ? 1.716 -6.924 2.296 1.00 97.31 92 ALA A N 1
ATOM 703 C CA . ALA A 1 92 ? 0.794 -5.830 1.994 1.00 97.31 92 ALA A CA 1
ATOM 704 C C . ALA A 1 92 ? -0.272 -5.617 3.088 1.00 97.31 92 ALA A C 1
ATOM 706 O O . ALA A 1 92 ? -0.744 -4.493 3.278 1.00 97.31 92 ALA A O 1
ATOM 707 N N . LEU A 1 93 ? -0.643 -6.676 3.817 1.00 96.94 93 LEU A N 1
ATOM 708 C CA . LEU A 1 93 ? -1.644 -6.630 4.884 1.00 96.94 93 LEU A CA 1
ATOM 709 C C . LEU A 1 93 ? -1.155 -5.865 6.122 1.00 96.94 93 LEU A C 1
ATOM 711 O O . LEU A 1 93 ? -1.969 -5.246 6.803 1.00 96.94 93 LEU A O 1
ATOM 715 N N . SER A 1 94 ? 0.160 -5.772 6.336 1.00 95.75 94 SER A N 1
ATOM 716 C CA . SER A 1 94 ? 0.780 -5.007 7.431 1.00 95.75 94 SER A CA 1
ATOM 717 C C . SER A 1 94 ? 0.651 -3.482 7.280 1.00 95.75 94 SER A C 1
ATOM 719 O O . SER A 1 94 ? 1.183 -2.722 8.084 1.00 95.75 94 SER A O 1
ATOM 721 N N . CYS A 1 95 ? -0.014 -2.989 6.230 1.00 96.50 95 CYS A N 1
ATOM 722 C CA . CYS A 1 95 ? -0.141 -1.558 5.981 1.00 96.50 95 CYS A CA 1
ATOM 723 C C . CYS A 1 95 ? -0.931 -0.846 7.090 1.00 96.50 95 CYS A C 1
ATOM 725 O O . CYS A 1 95 ? -2.133 -1.056 7.232 1.00 96.50 95 CYS A O 1
ATOM 727 N N . ILE A 1 96 ? -0.304 0.112 7.770 1.00 94.75 96 ILE A N 1
ATOM 728 C CA . ILE A 1 96 ? -0.937 0.940 8.816 1.00 94.75 96 ILE A CA 1
ATOM 729 C C . ILE A 1 96 ? -1.756 2.124 8.273 1.00 94.75 96 ILE A C 1
ATOM 731 O O . ILE A 1 96 ? -2.186 2.982 9.027 1.00 94.75 96 ILE A O 1
ATOM 735 N N . ARG A 1 97 ? -1.956 2.204 6.951 1.00 93.56 97 ARG A N 1
ATOM 736 C CA . ARG A 1 97 ? -2.726 3.271 6.278 1.00 93.56 97 ARG A CA 1
ATOM 737 C C . ARG A 1 97 ? -2.220 4.705 6.528 1.00 93.56 97 ARG A C 1
ATOM 739 O O . ARG A 1 97 ? -2.985 5.644 6.380 1.00 93.56 97 ARG A O 1
ATOM 746 N N . CYS A 1 98 ? -0.923 4.895 6.778 1.00 94.50 98 CYS A N 1
ATOM 747 C CA . CYS A 1 98 ? -0.351 6.230 7.008 1.00 94.50 98 CYS A CA 1
ATOM 748 C C . CYS A 1 98 ? -0.318 7.146 5.771 1.00 94.50 98 CYS A C 1
ATOM 750 O O . CYS A 1 98 ? -0.116 8.337 5.908 1.00 94.50 98 CYS A O 1
ATOM 752 N N . GLY A 1 99 ? -0.461 6.625 4.548 1.00 94.75 99 GLY A N 1
ATOM 753 C CA . GLY A 1 99 ? -0.481 7.459 3.338 1.00 94.75 99 GLY A CA 1
ATOM 754 C C . GLY A 1 99 ? 0.886 7.892 2.785 1.00 94.75 99 GLY A C 1
ATOM 755 O O . GLY A 1 99 ? 0.930 8.396 1.667 1.00 94.75 99 GLY A O 1
ATOM 756 N N . ALA A 1 100 ? 2.017 7.602 3.442 1.00 96.25 100 ALA A N 1
ATOM 757 C CA . ALA A 1 100 ? 3.353 7.975 2.937 1.00 96.25 100 ALA A CA 1
ATOM 758 C C . ALA A 1 100 ? 3.626 7.525 1.490 1.00 96.25 100 ALA A C 1
ATOM 760 O O . ALA A 1 100 ? 4.196 8.263 0.684 1.00 96.25 100 ALA A O 1
ATOM 761 N N . CYS A 1 101 ? 3.172 6.321 1.127 1.00 97.44 101 CYS A N 1
ATOM 762 C CA . CYS A 1 101 ? 3.325 5.812 -0.236 1.00 97.44 101 CYS A CA 1
ATOM 763 C C . CYS A 1 101 ? 2.581 6.656 -1.285 1.00 97.44 101 CYS A C 1
ATOM 765 O O . CYS A 1 101 ? 3.026 6.712 -2.430 1.00 97.44 101 CYS A O 1
ATOM 767 N N . LEU A 1 102 ? 1.487 7.326 -0.905 1.00 96.00 102 LEU A N 1
ATOM 768 C CA . LEU A 1 102 ? 0.724 8.227 -1.768 1.00 96.00 102 LEU A CA 1
ATOM 769 C C . LEU A 1 102 ? 1.555 9.476 -2.086 1.00 96.00 102 LEU A C 1
ATOM 771 O O . LEU A 1 102 ? 1.729 9.822 -3.253 1.00 96.00 102 LEU A O 1
ATOM 775 N N . ASN A 1 103 ? 2.160 10.073 -1.055 1.00 92.75 103 ASN A N 1
ATOM 776 C CA . ASN A 1 103 ? 2.998 11.274 -1.157 1.00 92.75 103 ASN A CA 1
ATOM 777 C C . ASN A 1 103 ? 4.272 11.047 -1.989 1.00 92.75 103 ASN A C 1
ATOM 779 O O . ASN A 1 103 ? 4.755 11.959 -2.663 1.00 92.75 103 ASN A O 1
ATOM 783 N N . GLY A 1 104 ? 4.813 9.826 -1.964 1.00 93.38 104 GLY A N 1
ATOM 784 C CA . GLY A 1 104 ? 5.977 9.437 -2.763 1.00 93.38 104 GLY A CA 1
ATOM 785 C C . GLY A 1 104 ? 5.656 8.985 -4.192 1.00 93.38 104 GLY A C 1
ATOM 786 O O . GLY A 1 104 ? 6.570 8.839 -5.002 1.00 93.38 104 GLY A O 1
ATOM 787 N N . CYS A 1 105 ? 4.389 8.724 -4.526 1.00 97.19 105 CYS A N 1
ATOM 788 C CA . CYS A 1 105 ? 4.026 8.137 -5.812 1.00 97.19 105 CYS A CA 1
ATOM 789 C C . CYS A 1 105 ? 3.794 9.214 -6.884 1.00 97.19 105 CYS A C 1
ATOM 791 O O . CYS A 1 105 ? 2.850 9.997 -6.754 1.00 97.19 105 CYS A O 1
ATOM 793 N N . PRO A 1 106 ? 4.567 9.228 -7.989 1.00 96.06 106 PRO A N 1
ATOM 794 C CA . PRO A 1 106 ? 4.360 10.210 -9.052 1.00 96.06 106 PRO A CA 1
ATOM 795 C C . PRO A 1 106 ? 2.993 10.042 -9.725 1.00 96.06 106 PRO A C 1
ATOM 797 O O . PRO A 1 106 ? 2.332 11.031 -10.010 1.00 96.06 106 PRO A O 1
ATOM 800 N N . ILE A 1 107 ? 2.528 8.800 -9.905 1.00 95.81 107 ILE A N 1
ATOM 801 C CA . ILE A 1 107 ? 1.223 8.522 -10.516 1.00 95.81 107 ILE A CA 1
ATOM 802 C C . ILE A 1 107 ? 0.096 9.086 -9.654 1.00 95.81 107 ILE A C 1
ATOM 804 O O . ILE A 1 107 ? -0.703 9.873 -10.147 1.00 95.81 107 ILE A O 1
ATOM 808 N N . TYR A 1 108 ? 0.059 8.737 -8.363 1.00 96.50 108 TYR A N 1
ATOM 809 C CA . TYR A 1 108 ? -0.975 9.224 -7.448 1.00 96.50 108 TYR A CA 1
ATOM 810 C C . TYR A 1 108 ? -1.015 10.755 -7.388 1.00 96.50 108 TYR A C 1
ATOM 812 O O . TYR A 1 108 ? -2.090 11.340 -7.450 1.00 96.50 108 TYR A O 1
ATOM 820 N N . ARG A 1 109 ? 0.150 11.410 -7.338 1.00 94.88 109 ARG A N 1
ATOM 821 C CA . ARG A 1 109 ? 0.239 12.877 -7.324 1.00 94.88 109 ARG A CA 1
ATOM 822 C C . ARG A 1 109 ? -0.291 13.533 -8.594 1.00 94.88 109 ARG A C 1
ATOM 824 O O . ARG A 1 109 ? -0.762 14.660 -8.524 1.00 94.88 109 ARG A O 1
ATOM 831 N N . SER A 1 110 ? -0.193 12.859 -9.737 1.00 93.25 110 SER A N 1
ATOM 832 C CA . SER A 1 110 ? -0.667 13.395 -11.014 1.00 93.25 110 SER A CA 1
ATOM 833 C C . SER A 1 110 ? -2.159 13.169 -11.252 1.00 93.25 110 SER A C 1
ATOM 835 O O . SER A 1 110 ? -2.802 14.046 -11.816 1.00 93.25 110 SER A O 1
ATOM 837 N N . ILE A 1 111 ? -2.708 12.014 -10.858 1.00 93.38 111 ILE A N 1
ATOM 838 C CA . ILE A 1 111 ? -4.095 11.632 -11.198 1.00 93.38 111 ILE A CA 1
ATOM 839 C C . ILE A 1 111 ? -5.069 11.688 -10.011 1.00 93.38 111 ILE A C 1
ATOM 841 O O . ILE A 1 111 ? -6.279 11.597 -10.200 1.00 93.38 111 ILE A O 1
ATOM 845 N N . GLY A 1 112 ? -4.556 11.818 -8.785 1.00 93.94 112 GLY A N 1
ATOM 846 C CA . GLY A 1 112 ? -5.345 11.782 -7.557 1.00 93.94 112 GLY A CA 1
ATOM 847 C C . GLY A 1 112 ? -5.881 10.390 -7.197 1.00 93.94 112 GLY A C 1
ATOM 848 O O . GLY A 1 112 ? -5.591 9.381 -7.842 1.00 93.94 112 GLY A O 1
ATOM 849 N N . GLY A 1 113 ? -6.669 10.328 -6.120 1.00 93.06 113 GLY A N 1
ATOM 850 C CA . GLY A 1 113 ? -7.213 9.070 -5.599 1.00 93.06 113 GLY A CA 1
ATOM 851 C C . GLY A 1 113 ? -8.408 8.522 -6.380 1.00 93.06 113 GLY A C 1
ATOM 852 O O . GLY A 1 113 ? -8.511 7.310 -6.549 1.00 93.06 113 GLY A O 1
ATOM 853 N N . HIS A 1 114 ? -9.279 9.389 -6.904 1.00 93.69 114 HIS A N 1
ATOM 854 C CA . HIS A 1 114 ? -10.517 8.969 -7.576 1.00 93.69 114 HIS A CA 1
ATOM 855 C C . HIS A 1 114 ? -10.275 8.153 -8.848 1.00 93.69 114 HIS A C 1
ATOM 857 O O . HIS A 1 114 ? -11.018 7.211 -9.117 1.00 93.69 114 HIS A O 1
ATOM 863 N N . ALA A 1 115 ? -9.201 8.449 -9.582 1.00 93.38 115 ALA A N 1
ATOM 864 C CA . ALA A 1 115 ? -8.844 7.740 -10.808 1.00 93.38 115 ALA A CA 1
ATOM 865 C C . ALA A 1 115 ? -8.554 6.240 -10.597 1.00 93.38 115 ALA A C 1
ATOM 867 O O . ALA A 1 115 ? -8.535 5.485 -11.563 1.00 93.38 115 ALA A O 1
ATOM 868 N N . TYR A 1 116 ? -8.341 5.792 -9.353 1.00 94.38 116 TYR A N 1
ATOM 869 C CA . TYR A 1 116 ? -8.119 4.379 -9.041 1.00 94.38 116 TYR A CA 1
ATOM 870 C C . TYR A 1 116 ? -9.415 3.551 -9.026 1.00 94.38 116 TYR A C 1
ATOM 872 O O . TYR A 1 116 ? -9.331 2.332 -9.113 1.00 94.38 116 TYR A O 1
ATOM 880 N N . GLY A 1 117 ? -10.603 4.159 -8.884 1.00 93.75 117 GLY A N 1
ATOM 881 C CA . GLY A 1 117 ? -11.885 3.428 -8.899 1.00 93.75 1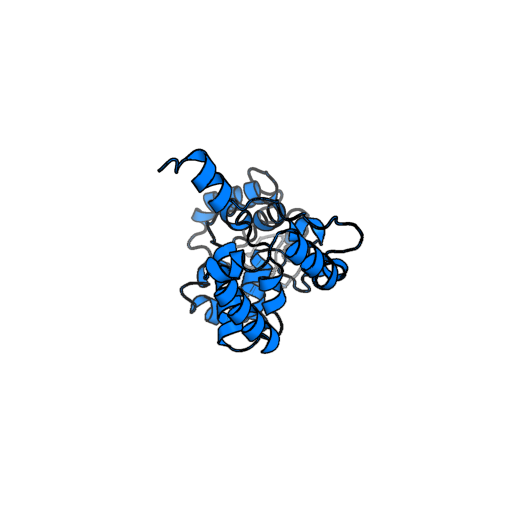17 GLY A CA 1
ATOM 882 C C . GLY A 1 117 ? -12.136 2.512 -7.686 1.00 93.75 117 GLY A C 1
ATOM 883 O O . GLY A 1 117 ? -13.002 1.633 -7.711 1.00 93.75 117 GLY A O 1
ATOM 884 N N . THR A 1 118 ? -11.377 2.689 -6.604 1.00 93.69 118 THR A N 1
ATOM 885 C CA . THR A 1 118 ? -11.454 1.871 -5.384 1.00 93.69 118 THR A CA 1
ATOM 886 C C . THR A 1 118 ? -11.234 2.747 -4.149 1.00 93.69 118 THR A C 1
ATOM 888 O O . THR A 1 118 ? -10.472 3.713 -4.232 1.00 93.69 118 THR A O 1
ATOM 891 N N . PRO A 1 119 ? -11.824 2.399 -2.986 1.00 90.88 119 PRO A N 1
ATOM 892 C CA . PRO A 1 119 ? -11.537 3.080 -1.719 1.00 90.88 119 PRO A CA 1
ATOM 893 C C . PRO A 1 119 ? -10.047 3.054 -1.347 1.00 90.88 119 PRO A C 1
ATOM 895 O O . PRO A 1 119 ? -9.546 3.951 -0.675 1.00 90.88 119 PRO A O 1
ATOM 898 N N . TYR A 1 120 ? -9.321 2.025 -1.790 1.00 93.38 120 TYR A N 1
ATOM 899 C CA . TYR A 1 120 ? -7.874 1.942 -1.650 1.00 93.38 120 TYR A CA 1
ATOM 900 C C . TYR A 1 120 ? -7.192 2.514 -2.891 1.00 93.38 120 TYR A C 1
ATOM 902 O O . TYR A 1 120 ? -7.299 1.964 -3.989 1.00 93.38 120 TYR A O 1
ATOM 910 N N . SER A 1 121 ? -6.457 3.601 -2.694 1.00 95.44 121 SER A N 1
ATOM 911 C CA . SER A 1 121 ? -5.786 4.345 -3.755 1.00 95.44 121 SER A CA 1
ATOM 912 C C . SER A 1 121 ? -4.259 4.256 -3.651 1.00 95.44 121 SER A C 1
ATOM 914 O O . SER A 1 121 ? -3.694 3.712 -2.691 1.00 95.44 121 SER A O 1
ATOM 916 N N . GLY A 1 122 ? -3.583 4.752 -4.689 1.00 96.62 122 GLY A N 1
ATOM 917 C CA . GLY A 1 122 ? -2.125 4.804 -4.769 1.00 96.62 122 GLY A CA 1
ATOM 918 C C . GLY A 1 122 ? -1.442 3.433 -4.732 1.00 96.62 122 GLY A C 1
ATOM 919 O O . GLY A 1 122 ? -2.075 2.413 -5.017 1.00 96.62 122 GLY A O 1
ATOM 920 N N . PRO A 1 123 ? -0.140 3.381 -4.391 1.00 97.56 123 PRO A N 1
ATOM 921 C CA . PRO A 1 123 ? 0.637 2.148 -4.480 1.00 97.56 123 PRO A CA 1
ATOM 922 C C . PRO A 1 123 ? 0.078 0.987 -3.657 1.00 97.56 123 PRO A C 1
ATOM 924 O O . PRO A 1 123 ? 0.013 -0.130 -4.158 1.00 97.56 123 PRO A O 1
ATOM 927 N N . ILE A 1 124 ? -0.362 1.234 -2.417 1.00 97.88 124 ILE A N 1
ATOM 928 C CA . ILE A 1 124 ? -0.958 0.178 -1.588 1.00 97.88 124 ILE A CA 1
ATOM 929 C C . ILE A 1 124 ? -2.273 -0.331 -2.183 1.00 97.88 124 ILE A C 1
ATOM 931 O O . ILE A 1 124 ? -2.483 -1.541 -2.226 1.00 97.88 124 ILE A O 1
ATOM 935 N N . GLY A 1 125 ? -3.132 0.565 -2.682 1.00 97.06 125 GLY A N 1
ATOM 936 C CA . GLY A 1 125 ? -4.374 0.191 -3.357 1.00 97.06 125 GLY A CA 1
ATOM 937 C C . GLY A 1 125 ? -4.116 -0.666 -4.591 1.00 97.06 125 GLY A C 1
ATOM 938 O O . GLY A 1 125 ? -4.700 -1.734 -4.738 1.00 97.06 125 GLY A O 1
ATOM 939 N N . ALA A 1 126 ? -3.151 -0.263 -5.419 1.00 97.56 126 ALA A N 1
ATOM 940 C CA . ALA A 1 126 ? -2.752 -1.011 -6.608 1.00 97.56 126 ALA A CA 1
ATOM 941 C C . ALA A 1 126 ? -2.184 -2.411 -6.307 1.00 97.56 126 ALA A C 1
ATOM 943 O O . ALA A 1 126 ? -2.247 -3.286 -7.172 1.00 97.56 126 ALA A O 1
ATOM 944 N N . VAL A 1 127 ? -1.651 -2.631 -5.098 1.00 97.81 127 VAL A N 1
ATOM 945 C CA . VAL A 1 127 ? -1.213 -3.954 -4.635 1.00 97.81 127 VAL A CA 1
ATOM 946 C C . VAL A 1 127 ? -2.392 -4.805 -4.172 1.00 97.81 127 VAL A C 1
ATOM 948 O O . VAL A 1 127 ? -2.487 -5.952 -4.592 1.00 97.81 127 VAL A O 1
ATOM 951 N N . ILE A 1 128 ? -3.269 -4.286 -3.306 1.00 97.12 128 ILE A N 1
ATOM 952 C CA . ILE A 1 128 ? -4.272 -5.115 -2.609 1.00 97.12 128 ILE A CA 1
ATOM 953 C C . ILE A 1 128 ? -5.579 -5.295 -3.384 1.00 97.12 128 ILE A C 1
ATOM 955 O O . ILE A 1 128 ? -6.212 -6.340 -3.257 1.00 97.12 128 ILE A O 1
ATOM 959 N N . THR A 1 129 ? -5.989 -4.313 -4.192 1.00 97.00 129 THR A N 1
ATOM 960 C CA . THR A 1 129 ? -7.272 -4.363 -4.908 1.00 97.00 129 THR A CA 1
ATOM 961 C C . THR A 1 129 ? -7.391 -5.575 -5.833 1.00 97.00 129 THR A C 1
ATOM 963 O O . THR A 1 129 ? -8.434 -6.223 -5.767 1.00 97.00 129 THR A O 1
ATOM 966 N N . PRO A 1 130 ? -6.366 -5.965 -6.622 1.00 96.44 130 PRO A N 1
ATOM 967 C CA . PRO A 1 130 ? -6.446 -7.175 -7.442 1.00 96.44 130 PRO A CA 1
ATOM 968 C C . PRO A 1 130 ? -6.749 -8.451 -6.643 1.00 96.44 130 PRO A C 1
ATOM 970 O O . PRO A 1 130 ? -7.448 -9.331 -7.133 1.00 96.44 130 PRO A O 1
ATOM 973 N N . HIS A 1 131 ? -6.299 -8.537 -5.387 1.00 95.56 131 HIS A N 1
ATOM 974 C CA . HIS A 1 131 ? -6.584 -9.687 -4.517 1.00 95.56 131 HIS A CA 1
ATOM 975 C C . HIS A 1 131 ? -7.992 -9.648 -3.910 1.00 95.56 131 HIS A C 1
ATOM 977 O O . HIS A 1 131 ? -8.547 -10.693 -3.585 1.00 95.56 131 HIS A O 1
ATOM 983 N N . MET A 1 132 ? -8.575 -8.456 -3.752 1.00 94.19 132 MET A N 1
ATOM 984 C CA . MET A 1 132 ? -9.904 -8.267 -3.151 1.00 94.19 132 MET A CA 1
ATOM 985 C C . MET A 1 132 ? -11.039 -8.261 -4.180 1.00 94.19 132 MET A C 1
ATOM 987 O O . MET A 1 132 ? -12.146 -8.681 -3.863 1.00 94.19 132 MET A O 1
ATOM 991 N N . ARG A 1 133 ? -10.787 -7.754 -5.392 1.00 94.88 133 ARG A N 1
ATOM 992 C CA . ARG A 1 133 ? -11.800 -7.571 -6.445 1.00 94.88 133 ARG A CA 1
ATOM 993 C C . ARG A 1 133 ? -11.586 -8.442 -7.683 1.00 94.88 133 ARG A C 1
ATOM 995 O O . ARG A 1 133 ? -12.421 -8.425 -8.574 1.00 94.88 133 ARG A O 1
ATOM 1002 N N . GLY A 1 134 ? -10.506 -9.218 -7.726 1.00 94.88 134 GLY A N 1
ATOM 1003 C CA . GLY A 1 134 ? -10.187 -10.108 -8.839 1.00 94.88 134 GLY A CA 1
ATOM 1004 C C . GLY A 1 134 ? -9.060 -9.567 -9.714 1.00 94.88 134 GLY A C 1
ATOM 1005 O O . GLY A 1 134 ? -9.041 -8.399 -10.105 1.00 94.88 134 GLY A O 1
ATOM 1006 N N . LEU A 1 135 ? -8.099 -10.440 -10.017 1.00 95.62 135 LEU A N 1
ATOM 1007 C CA . LEU A 1 135 ? -6.887 -10.083 -10.748 1.00 95.62 135 LEU A CA 1
ATOM 1008 C C . LEU A 1 135 ? -7.163 -9.811 -12.234 1.00 95.62 135 LEU A C 1
ATOM 1010 O O . LEU A 1 135 ? -6.539 -8.924 -12.809 1.00 95.62 135 LEU A O 1
ATOM 1014 N N . GLU A 1 136 ? -8.116 -10.516 -12.842 1.00 95.25 136 GLU A N 1
ATOM 1015 C CA . GLU A 1 136 ? -8.487 -10.347 -14.253 1.00 95.25 136 GLU A CA 1
ATOM 1016 C C . GLU A 1 136 ? -8.895 -8.906 -14.580 1.00 95.25 136 GLU A C 1
ATOM 1018 O O . GLU A 1 136 ? -8.328 -8.281 -15.474 1.00 95.25 136 GLU A O 1
ATOM 1023 N N . GLU A 1 137 ? -9.827 -8.349 -13.810 1.00 95.38 137 GLU A N 1
ATOM 1024 C CA . GLU A 1 137 ? -10.349 -7.004 -14.046 1.00 95.38 137 GLU A CA 1
ATOM 1025 C C . GLU A 1 137 ? -9.396 -5.925 -13.506 1.00 95.38 137 GLU A C 1
ATOM 1027 O O . GLU A 1 137 ? -9.164 -4.906 -14.158 1.00 95.38 137 GLU A O 1
ATOM 1032 N N . TRP A 1 138 ? -8.785 -6.146 -12.335 1.00 96.81 138 TRP A N 1
ATOM 1033 C CA . TRP A 1 138 ? -8.073 -5.093 -11.600 1.00 96.81 138 TRP A CA 1
ATOM 1034 C C . TRP A 1 138 ? -6.544 -5.107 -11.750 1.00 96.81 138 TRP A C 1
ATOM 1036 O O . TRP A 1 138 ? -5.876 -4.235 -11.185 1.00 9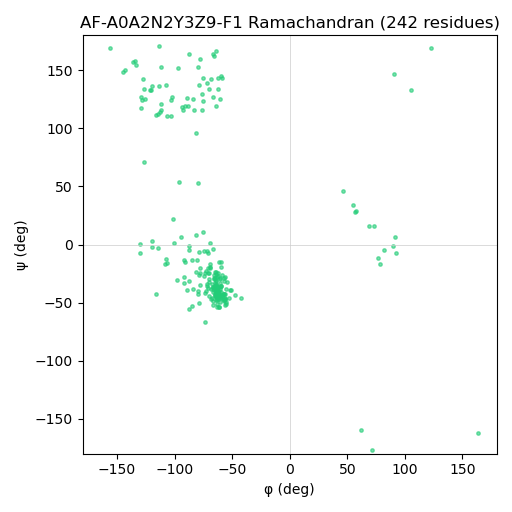6.81 138 TRP A O 1
ATOM 1046 N N . ASN A 1 139 ? -5.952 -6.021 -12.537 1.00 95.81 139 ASN A N 1
ATOM 1047 C CA . ASN A 1 139 ? -4.492 -6.034 -12.751 1.00 95.81 139 ASN A CA 1
ATOM 1048 C C . ASN A 1 139 ? -3.957 -4.721 -13.346 1.00 95.81 139 ASN A C 1
ATOM 1050 O O . ASN A 1 139 ? -2.803 -4.363 -13.087 1.00 95.81 139 ASN A O 1
ATOM 1054 N N . HIS A 1 140 ? -4.785 -3.969 -14.078 1.00 95.12 140 HIS A N 1
ATOM 1055 C CA . HIS A 1 140 ? -4.411 -2.696 -14.693 1.00 95.12 140 HIS A CA 1
ATOM 1056 C C . HIS A 1 140 ? -3.834 -1.698 -13.673 1.00 95.12 140 HIS A C 1
ATOM 1058 O O . HIS A 1 140 ? -2.901 -0.964 -13.998 1.00 95.12 140 HIS A O 1
ATOM 1064 N N . LEU A 1 141 ? -4.295 -1.727 -12.413 1.00 96.62 141 LEU A N 1
ATOM 1065 C CA . LEU A 1 141 ? -3.736 -0.901 -11.339 1.00 96.62 141 LEU A CA 1
ATOM 1066 C C . LEU A 1 141 ? -2.267 -1.238 -11.062 1.00 96.62 141 LEU A C 1
ATOM 1068 O O . LEU A 1 141 ? -1.435 -0.344 -10.897 1.00 96.62 141 LEU A O 1
ATOM 1072 N N . SER A 1 142 ? -1.923 -2.529 -11.054 1.00 96.75 142 SER A N 1
ATOM 1073 C CA . SER A 1 142 ? -0.536 -2.967 -10.902 1.00 96.75 142 SER A CA 1
ATOM 1074 C C . SER A 1 142 ? 0.314 -2.558 -12.109 1.00 96.75 142 SER A C 1
ATOM 1076 O O . SER A 1 142 ? 1.468 -2.157 -11.928 1.00 96.75 142 SER A O 1
ATOM 1078 N N . PHE A 1 143 ? -0.237 -2.581 -13.329 1.00 95.69 143 PHE A N 1
ATOM 1079 C CA . PHE A 1 143 ? 0.442 -2.143 -14.559 1.00 95.69 143 PHE A CA 1
ATOM 1080 C C . PHE A 1 143 ? 0.604 -0.620 -14.695 1.00 95.69 143 PHE A C 1
ATOM 1082 O O . PHE A 1 143 ? 1.564 -0.181 -15.323 1.00 95.69 143 PHE A O 1
ATOM 1089 N N . ALA A 1 144 ? -0.239 0.184 -14.044 1.00 94.06 144 ALA A N 1
ATOM 1090 C CA . ALA A 1 144 ? -0.161 1.648 -14.088 1.00 94.06 144 ALA A CA 1
ATOM 1091 C C . ALA A 1 144 ? 1.071 2.237 -13.367 1.00 94.06 144 ALA A C 1
ATOM 1093 O O . ALA A 1 144 ? 1.464 3.376 -13.615 1.00 94.06 144 ALA A O 1
ATOM 1094 N N . SER A 1 145 ? 1.702 1.477 -12.466 1.00 94.94 145 SER A N 1
ATOM 1095 C CA . SER A 1 145 ? 2.899 1.925 -11.744 1.00 94.94 145 SER A CA 1
ATOM 1096 C C . SER A 1 145 ? 4.130 2.067 -12.651 1.00 94.94 145 SER A C 1
ATOM 1098 O O . SER A 1 145 ? 4.404 1.216 -13.497 1.00 94.94 145 SER A O 1
ATOM 1100 N N . THR A 1 146 ? 4.952 3.090 -12.406 1.00 95.06 146 THR A N 1
ATOM 1101 C CA . THR A 1 146 ? 6.278 3.238 -13.038 1.00 95.06 146 THR A CA 1
ATOM 1102 C C . THR A 1 146 ? 7.353 2.366 -12.391 1.00 95.06 146 THR A C 1
ATOM 1104 O O . THR A 1 146 ? 8.475 2.327 -12.883 1.00 95.06 146 THR A O 1
ATOM 1107 N N . LEU A 1 147 ? 7.030 1.688 -11.281 1.00 97.25 147 LEU A N 1
ATOM 1108 C CA . LEU A 1 147 ? 7.952 0.856 -10.499 1.00 97.25 147 LEU A CA 1
ATOM 1109 C C . LEU A 1 147 ? 9.211 1.594 -10.008 1.00 97.25 147 LEU A C 1
ATOM 1111 O O . LEU A 1 147 ? 10.229 0.967 -9.744 1.00 97.25 147 LEU A O 1
ATOM 1115 N N . CYS A 1 148 ? 9.140 2.913 -9.803 1.00 97.12 148 CYS A N 1
ATOM 1116 C CA . CYS A 1 148 ? 10.286 3.722 -9.364 1.00 97.12 148 CYS A CA 1
ATOM 1117 C C . CYS A 1 148 ? 10.802 3.430 -7.939 1.00 97.12 148 CYS A C 1
ATOM 1119 O O . CYS A 1 148 ? 11.749 4.068 -7.498 1.00 97.12 148 CYS A O 1
ATOM 1121 N N . GLY A 1 149 ? 10.159 2.542 -7.174 1.00 97.38 149 GLY A N 1
ATOM 1122 C CA . GLY A 1 149 ? 10.623 2.127 -5.843 1.00 97.38 149 GLY A CA 1
ATOM 1123 C C . GLY A 1 149 ? 10.339 3.095 -4.687 1.00 97.38 149 GLY A C 1
ATOM 1124 O O . GLY A 1 149 ? 10.310 2.651 -3.540 1.00 97.38 149 GLY A O 1
ATOM 1125 N N . LYS A 1 150 ? 10.016 4.373 -4.948 1.00 97.88 150 LYS A N 1
ATOM 1126 C CA . LYS A 1 150 ? 9.859 5.391 -3.885 1.00 97.88 150 LYS A CA 1
ATOM 1127 C C . LYS A 1 150 ? 8.855 5.007 -2.797 1.00 97.88 150 LYS A C 1
ATOM 1129 O O . LYS A 1 150 ? 9.090 5.251 -1.623 1.00 97.88 150 LYS A O 1
ATOM 1134 N N . CYS A 1 151 ? 7.748 4.363 -3.172 1.00 97.56 151 CYS A N 1
ATOM 1135 C CA . CYS A 1 151 ? 6.725 3.901 -2.229 1.00 97.56 151 CYS A CA 1
ATOM 1136 C C . CYS A 1 151 ? 7.238 2.884 -1.197 1.00 97.56 151 CYS A C 1
ATOM 1138 O O . CYS A 1 151 ? 6.719 2.846 -0.087 1.00 97.56 151 CYS A O 1
ATOM 1140 N N . THR A 1 152 ? 8.239 2.080 -1.555 1.00 97.81 152 THR A N 1
ATOM 1141 C CA . THR A 1 152 ? 8.895 1.140 -0.641 1.00 97.81 152 THR A CA 1
ATOM 1142 C C . THR A 1 152 ? 9.910 1.841 0.236 1.00 97.81 152 THR A C 1
ATOM 1144 O O . THR A 1 152 ? 9.927 1.590 1.433 1.00 97.81 152 THR A O 1
ATOM 1147 N N . GLU A 1 153 ? 10.700 2.744 -0.343 1.00 97.69 153 GLU A N 1
ATOM 1148 C CA . GLU A 1 153 ? 11.693 3.535 0.387 1.00 97.69 153 GLU A CA 1
ATOM 1149 C C . GLU A 1 153 ? 11.057 4.326 1.541 1.00 97.69 153 GLU A C 1
ATOM 1151 O O . GLU A 1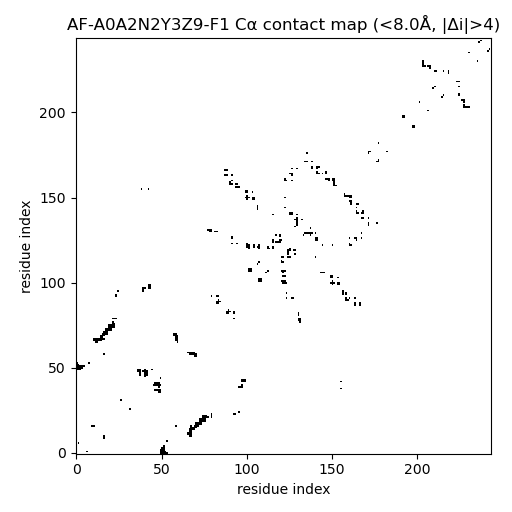 153 ? 11.581 4.339 2.647 1.00 97.69 153 GLU A O 1
ATOM 1156 N N . VAL A 1 154 ? 9.893 4.942 1.306 1.00 96.75 154 VAL A N 1
ATOM 1157 C CA . VAL A 1 154 ? 9.213 5.789 2.305 1.00 96.75 154 VAL A CA 1
ATOM 1158 C C . VAL A 1 154 ? 8.273 5.023 3.243 1.00 96.75 154 VAL A C 1
ATOM 1160 O O . VAL A 1 154 ? 7.620 5.643 4.082 1.00 96.75 154 VAL A O 1
ATOM 1163 N N . CYS A 1 155 ? 8.116 3.704 3.078 1.00 97.69 155 CYS A N 1
ATOM 1164 C CA . CYS A 1 155 ? 7.157 2.934 3.867 1.00 97.69 155 CYS A CA 1
ATOM 1165 C C . CYS A 1 155 ? 7.693 2.692 5.290 1.00 97.69 15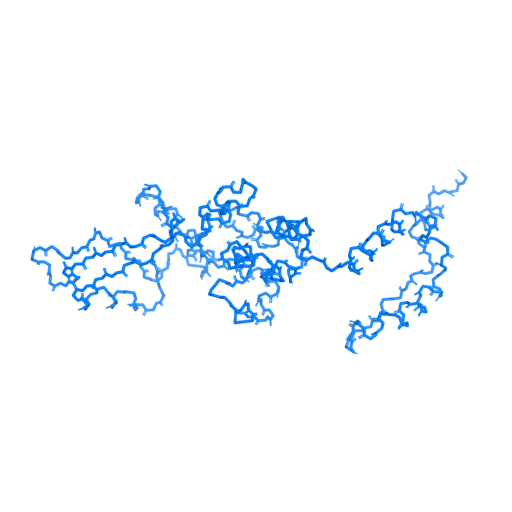5 CYS A C 1
ATOM 1167 O O . CYS A 1 155 ? 8.656 1.937 5.437 1.00 97.69 155 CYS A O 1
ATOM 1169 N N . PRO A 1 156 ? 7.045 3.221 6.346 1.00 96.12 156 PRO A N 1
ATOM 1170 C CA . PRO A 1 156 ? 7.549 3.069 7.714 1.00 96.12 156 PRO A CA 1
ATOM 1171 C C . PRO A 1 156 ? 7.548 1.620 8.212 1.00 96.12 156 PRO A C 1
ATOM 1173 O O . PRO A 1 156 ? 8.384 1.228 9.016 1.00 96.12 156 PRO A O 1
ATOM 1176 N N . VAL A 1 157 ? 6.627 0.803 7.696 1.00 95.88 157 VAL A N 1
ATOM 1177 C CA . VAL A 1 157 ? 6.482 -0.619 8.047 1.00 95.88 157 VAL A CA 1
ATOM 1178 C C . VAL A 1 157 ? 7.095 -1.544 6.987 1.00 95.88 157 VAL A C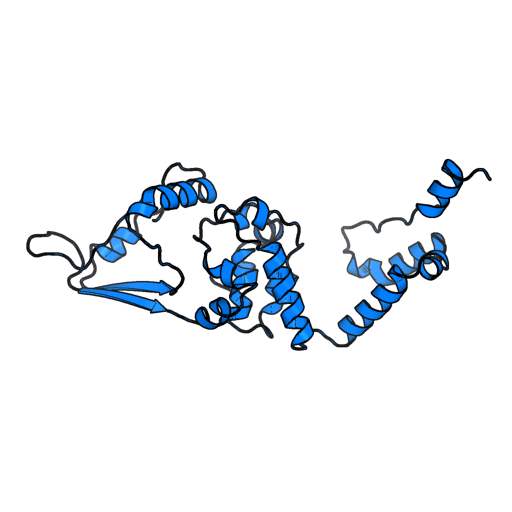 1
ATOM 1180 O O . VAL A 1 157 ? 6.732 -2.710 6.880 1.00 95.88 157 VAL A O 1
ATOM 1183 N N . LYS A 1 158 ? 8.036 -1.014 6.189 1.00 96.31 158 LYS A N 1
ATOM 1184 C CA . LYS A 1 158 ? 8.934 -1.758 5.285 1.00 96.31 158 LYS A CA 1
ATOM 1185 C C . LYS A 1 158 ? 8.235 -2.676 4.271 1.00 96.31 158 LYS A C 1
ATOM 1187 O O . LYS A 1 158 ? 8.767 -3.717 3.890 1.00 96.31 158 LYS A O 1
ATOM 1192 N N . ILE A 1 159 ? 7.058 -2.285 3.781 1.00 98.00 159 ILE A N 1
ATOM 1193 C CA . ILE A 1 159 ? 6.346 -3.053 2.749 1.00 98.00 159 ILE A CA 1
ATOM 1194 C C . ILE A 1 159 ? 7.039 -2.838 1.395 1.00 98.00 159 ILE A C 1
ATOM 1196 O O . ILE A 1 159 ? 7.115 -1.699 0.913 1.00 98.00 159 ILE A O 1
ATOM 1200 N N . PRO A 1 160 ? 7.479 -3.905 0.705 1.00 97.62 160 PRO A N 1
ATOM 1201 C CA . PRO A 1 160 ? 8.160 -3.797 -0.579 1.00 97.62 160 PRO A CA 1
ATOM 1202 C C . PRO A 1 160 ? 7.173 -3.592 -1.743 1.00 97.62 160 PRO A C 1
ATOM 1204 O O . PRO A 1 160 ? 7.190 -4.328 -2.723 1.00 97.62 160 PRO A O 1
ATOM 1207 N N . LEU A 1 161 ? 6.297 -2.584 -1.641 1.00 98.19 161 LEU A N 1
ATOM 1208 C CA . LEU A 1 161 ? 5.207 -2.274 -2.576 1.00 98.19 161 LEU A CA 1
ATOM 1209 C C . LEU A 1 161 ? 5.579 -2.384 -4.064 1.00 98.19 161 LEU A C 1
ATOM 1211 O O . LEU A 1 161 ? 4.828 -2.997 -4.814 1.00 98.19 161 LEU A O 1
ATOM 1215 N N . HIS A 1 162 ? 6.720 -1.849 -4.513 1.00 97.62 162 HIS A N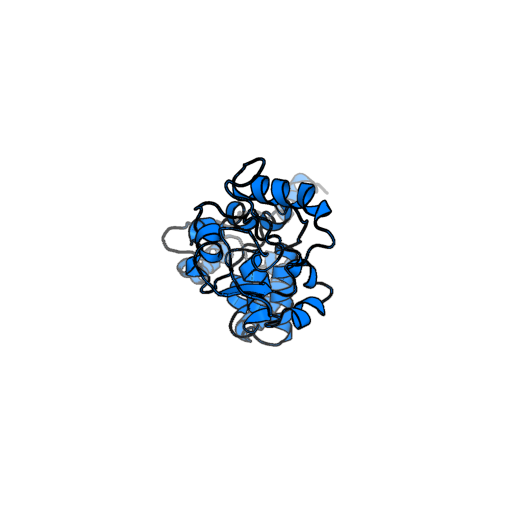 1
ATOM 1216 C CA . HIS A 1 162 ? 7.109 -1.960 -5.930 1.00 97.62 162 HIS A CA 1
ATOM 1217 C C . HIS A 1 162 ? 7.385 -3.408 -6.372 1.00 97.62 162 HIS A C 1
ATOM 1219 O O . HIS A 1 162 ? 6.998 -3.788 -7.476 1.00 97.62 162 HIS A O 1
ATOM 1225 N N . ASN A 1 163 ? 7.963 -4.235 -5.497 1.00 98.12 163 ASN A N 1
ATOM 1226 C CA . ASN A 1 163 ? 8.158 -5.663 -5.752 1.00 98.12 163 ASN A CA 1
ATOM 1227 C C . ASN A 1 163 ? 6.827 -6.418 -5.715 1.00 98.12 163 ASN A C 1
ATOM 1229 O O . ASN A 1 163 ? 6.595 -7.289 -6.546 1.00 98.12 163 ASN A O 1
ATOM 1233 N N . LEU A 1 164 ? 5.913 -6.043 -4.814 1.00 98.31 164 LEU A N 1
ATOM 1234 C CA . LEU A 1 164 ? 4.577 -6.646 -4.764 1.00 98.31 164 LEU A CA 1
ATOM 1235 C C . LEU A 1 164 ? 3.765 -6.336 -6.030 1.00 98.31 164 LEU A C 1
ATOM 1237 O O . LEU A 1 164 ? 3.068 -7.204 -6.547 1.00 98.31 164 LEU A O 1
ATOM 1241 N N . LEU A 1 165 ? 3.899 -5.123 -6.576 1.00 98.25 165 LEU A N 1
ATOM 1242 C CA . LEU A 1 165 ? 3.302 -4.754 -7.864 1.00 98.25 165 LEU A CA 1
ATOM 1243 C C . LEU A 1 165 ? 3.880 -5.591 -9.011 1.00 98.25 165 LEU A C 1
ATOM 1245 O O . LEU A 1 165 ? 3.131 -6.027 -9.883 1.00 98.25 165 LEU A O 1
ATOM 1249 N N . LEU A 1 166 ? 5.194 -5.839 -9.013 1.00 97.50 166 LEU A N 1
ATOM 1250 C CA . LEU A 1 166 ? 5.826 -6.748 -9.973 1.00 97.50 166 LEU A CA 1
ATOM 1251 C C . LEU A 1 166 ? 5.295 -8.176 -9.841 1.00 97.50 166 LEU A C 1
ATOM 1253 O O . LEU A 1 166 ? 4.999 -8.800 -10.858 1.00 97.50 166 LEU A O 1
ATOM 1257 N N . GLN A 1 167 ? 5.111 -8.663 -8.614 1.00 97.94 167 GLN A N 1
ATOM 1258 C CA . GLN A 1 167 ? 4.554 -9.990 -8.376 1.00 97.94 167 GLN A CA 1
ATOM 1259 C C . GLN A 1 167 ? 3.110 -10.093 -8.883 1.00 97.94 167 GLN A C 1
ATOM 1261 O O . GLN A 1 167 ? 2.783 -11.034 -9.592 1.00 97.94 167 GLN A O 1
ATOM 1266 N N . ASN A 1 168 ? 2.269 -9.083 -8.645 1.00 97.69 168 ASN A N 1
ATOM 1267 C CA . ASN A 1 168 ? 0.917 -9.047 -9.211 1.00 97.69 168 ASN A CA 1
ATOM 1268 C C . ASN A 1 168 ? 0.921 -9.053 -10.751 1.00 97.69 168 ASN A C 1
ATOM 1270 O O . ASN A 1 168 ? 0.080 -9.703 -11.369 1.00 97.69 168 ASN A O 1
ATOM 1274 N N . ARG A 1 169 ? 1.865 -8.344 -11.392 1.00 96.81 169 ARG A N 1
ATOM 1275 C CA . ARG A 1 169 ? 2.020 -8.383 -12.858 1.00 96.81 169 ARG A CA 1
ATOM 1276 C C . ARG A 1 169 ? 2.432 -9.770 -13.343 1.00 96.81 169 ARG A C 1
ATOM 1278 O O . ARG A 1 169 ? 1.948 -10.198 -14.387 1.00 96.81 169 ARG A O 1
ATOM 1285 N N . LYS A 1 170 ? 3.324 -10.449 -12.615 1.00 96.12 170 LYS A N 1
ATOM 1286 C CA . LYS A 1 170 ? 3.728 -11.830 -12.904 1.00 96.12 170 LYS A CA 1
ATOM 1287 C C . LYS A 1 170 ? 2.525 -12.769 -12.806 1.00 96.12 170 LYS A C 1
ATOM 1289 O O . LYS A 1 170 ? 2.229 -13.424 -13.802 1.00 96.12 170 LYS A O 1
ATOM 1294 N N . ASP A 1 171 ? 1.811 -12.750 -11.679 1.00 96.31 171 ASP A N 1
ATOM 1295 C CA . ASP A 1 171 ? 0.604 -13.557 -11.4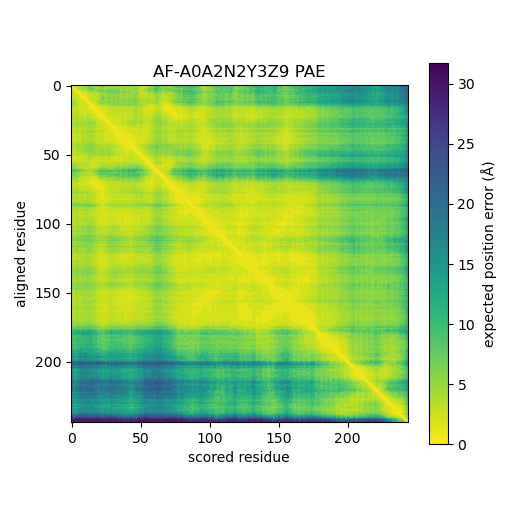53 1.00 96.31 171 ASP A CA 1
ATOM 1296 C C . ASP A 1 171 ? -0.403 -13.336 -12.602 1.00 96.31 171 ASP A C 1
ATOM 1298 O O . ASP A 1 171 ? -0.876 -14.289 -13.212 1.00 96.31 171 ASP A O 1
ATOM 1302 N N . ALA A 1 172 ? -0.644 -12.081 -13.008 1.00 96.31 172 ALA A N 1
ATOM 1303 C CA . ALA A 1 172 ? -1.580 -11.774 -14.093 1.00 96.31 172 ALA A CA 1
ATOM 1304 C C . ALA A 1 172 ? -1.141 -12.328 -15.462 1.00 96.31 172 ALA A C 1
ATOM 1306 O O . ALA A 1 172 ? -1.971 -12.686 -16.299 1.00 96.31 172 ALA A O 1
ATOM 1307 N N . VAL A 1 173 ? 0.167 -12.390 -15.728 1.00 94.62 173 VAL A N 1
ATOM 1308 C CA . VAL A 1 173 ? 0.697 -12.967 -16.972 1.00 94.62 173 VAL A CA 1
ATOM 1309 C C . VAL A 1 173 ? 0.588 -14.493 -16.968 1.00 94.62 173 VAL A C 1
ATOM 1311 O O . VAL A 1 173 ? 0.215 -15.061 -18.004 1.00 94.62 173 VAL A O 1
ATOM 1314 N N . GLU A 1 174 ? 0.902 -15.124 -15.833 1.00 94.44 174 GLU A N 1
ATOM 1315 C CA . GLU A 1 174 ? 0.842 -16.576 -15.615 1.00 94.44 174 GLU A CA 1
ATOM 1316 C C . GLU A 1 174 ? -0.600 -17.095 -15.665 1.00 94.44 174 GLU A C 1
ATOM 1318 O O . GLU A 1 174 ? -0.857 -18.090 -16.339 1.00 94.44 174 GLU A O 1
ATOM 1323 N N . GLU A 1 175 ? -1.550 -16.362 -15.080 1.00 95.00 175 GLU A N 1
ATOM 1324 C CA . GLU A 1 175 ? -2.989 -16.666 -15.136 1.00 95.00 175 GLU A CA 1
ATOM 1325 C C . GLU A 1 175 ? -3.631 -16.349 -16.499 1.00 95.00 175 GLU A C 1
ATOM 1327 O O . GLU A 1 175 ? -4.784 -16.685 -16.748 1.00 95.00 175 GLU A O 1
ATOM 1332 N N . GLY A 1 176 ? -2.887 -15.744 -17.430 1.00 93.69 176 GLY A N 1
ATOM 1333 C CA . GLY A 1 176 ? -3.348 -15.561 -18.806 1.00 93.69 176 GLY A CA 1
ATOM 1334 C C . GLY A 1 176 ? -4.086 -14.253 -19.091 1.00 93.69 176 GLY A C 1
ATOM 1335 O O . GLY A 1 176 ? -4.475 -14.046 -20.237 1.00 93.69 176 GLY A O 1
ATOM 1336 N N . TYR A 1 177 ? -4.166 -13.314 -18.146 1.00 93.44 177 TYR A N 1
ATOM 1337 C CA . TYR A 1 177 ? -4.828 -12.008 -18.324 1.00 93.44 177 TYR A CA 1
ATOM 1338 C C . TYR A 1 177 ? -4.037 -10.997 -19.173 1.00 93.44 177 TYR A C 1
ATOM 1340 O O . TYR A 1 177 ? -4.370 -9.816 -19.237 1.00 93.44 177 TYR A O 1
ATOM 1348 N N . SER A 1 178 ? -2.969 -11.436 -19.842 1.00 87.62 178 SER A N 1
ATOM 1349 C CA . SER A 1 178 ? -2.218 -10.617 -20.798 1.00 87.62 178 SER A CA 1
ATOM 1350 C C . SER A 1 178 ? -2.487 -11.070 -22.226 1.00 87.62 178 SER A C 1
ATOM 1352 O O . SER A 1 178 ? -2.481 -12.264 -22.535 1.00 87.62 178 SER A O 1
ATOM 1354 N N . THR A 1 179 ? -2.679 -10.102 -23.120 1.00 87.94 179 THR A N 1
ATOM 1355 C CA . THR A 1 179 ? -3.037 -10.365 -24.516 1.00 87.94 179 THR A CA 1
ATOM 1356 C C . THR A 1 179 ? -1.943 -11.149 -25.249 1.00 87.94 179 THR A C 1
ATOM 1358 O O . THR A 1 179 ? -0.740 -10.944 -25.054 1.00 87.94 179 THR A O 1
ATOM 1361 N N . THR A 1 180 ? -2.338 -12.057 -26.146 1.00 88.19 180 THR A N 1
ATOM 1362 C CA . THR A 1 180 ? -1.392 -12.873 -26.928 1.00 88.19 180 THR A CA 1
ATOM 1363 C C . THR A 1 180 ? -0.464 -12.015 -27.790 1.00 88.19 180 THR A C 1
ATOM 1365 O O . THR A 1 180 ? 0.715 -12.342 -27.945 1.00 88.19 180 THR A O 1
ATOM 1368 N N . SER A 1 181 ? -0.973 -10.901 -28.326 1.00 89.44 181 SER A N 1
ATOM 1369 C CA . SER A 1 181 ? -0.181 -9.923 -29.077 1.00 89.44 181 SER A CA 1
ATOM 1370 C C . SER A 1 181 ? 0.917 -9.309 -28.208 1.00 89.44 181 SER A C 1
ATOM 1372 O O . SER A 1 181 ? 2.070 -9.266 -28.638 1.00 89.44 181 SER A O 1
ATOM 1374 N N . TRP A 1 182 ? 0.599 -8.932 -26.965 1.00 87.00 182 TRP A N 1
ATOM 1375 C CA . TRP A 1 182 ? 1.577 -8.430 -26.003 1.00 87.00 182 TRP A CA 1
ATOM 1376 C C . TRP A 1 182 ? 2.640 -9.478 -25.665 1.00 87.00 182 TRP A C 1
ATOM 1378 O O . TRP A 1 182 ? 3.834 -9.191 -25.752 1.00 87.00 182 TRP A O 1
ATOM 1388 N N . LYS A 1 183 ? 2.234 -10.722 -25.370 1.00 88.00 183 LYS A N 1
ATOM 1389 C CA . LYS A 1 183 ? 3.168 -11.831 -25.089 1.00 88.00 183 LYS A CA 1
ATOM 1390 C C . LYS A 1 183 ? 4.152 -12.055 -26.245 1.00 88.00 183 LYS A C 1
ATOM 1392 O O . LYS A 1 183 ? 5.359 -12.154 -26.021 1.00 88.00 183 LYS A O 1
ATOM 1397 N N . ARG A 1 184 ? 3.656 -12.090 -27.489 1.00 91.19 184 ARG A N 1
ATOM 1398 C CA . ARG A 1 184 ? 4.497 -12.234 -28.693 1.00 91.19 184 ARG A CA 1
ATOM 1399 C C . ARG A 1 184 ? 5.419 -11.032 -28.891 1.00 91.19 184 ARG A C 1
ATOM 1401 O O . ARG A 1 184 ? 6.606 -11.229 -29.136 1.00 91.19 184 ARG A O 1
ATOM 1408 N N . GLY A 1 185 ? 4.902 -9.813 -28.729 1.00 91.38 185 GLY A N 1
ATOM 1409 C CA . GLY A 1 185 ? 5.695 -8.586 -28.803 1.00 91.38 185 GLY A CA 1
ATOM 1410 C C . GLY A 1 185 ? 6.850 -8.588 -27.802 1.00 91.38 185 GLY A C 1
ATOM 1411 O O . GLY A 1 185 ? 7.996 -8.372 -28.185 1.00 91.38 185 GLY A O 1
ATOM 1412 N N . MET A 1 186 ? 6.585 -8.938 -26.541 1.00 90.69 186 MET A N 1
ATOM 1413 C CA . MET A 1 186 ? 7.615 -9.049 -25.503 1.00 90.69 186 MET A CA 1
ATOM 1414 C C . MET A 1 186 ? 8.649 -10.140 -25.804 1.00 90.69 186 MET A C 1
ATOM 1416 O O . MET A 1 186 ? 9.837 -9.930 -25.565 1.00 90.69 186 MET A O 1
ATOM 1420 N N . MET A 1 187 ? 8.238 -11.282 -26.364 1.00 91.81 187 MET A N 1
ATOM 1421 C CA . MET A 1 187 ? 9.162 -12.348 -26.772 1.00 91.81 187 MET A CA 1
ATOM 1422 C C . MET A 1 187 ? 10.103 -11.896 -27.899 1.00 91.81 187 MET A C 1
ATOM 1424 O O . MET A 1 187 ? 11.313 -12.119 -27.817 1.00 91.81 187 MET A O 1
ATOM 1428 N N . VAL A 1 188 ? 9.569 -11.223 -28.924 1.00 92.31 188 VAL A N 1
ATOM 1429 C CA . VAL A 1 188 ? 10.369 -10.660 -30.023 1.00 92.31 188 VAL A CA 1
ATOM 1430 C C . VAL A 1 188 ? 11.321 -9.591 -29.493 1.00 92.31 188 VAL A C 1
ATOM 1432 O O . VAL A 1 188 ? 12.520 -9.668 -29.763 1.00 92.31 188 VAL A O 1
ATOM 1435 N N . SER A 1 189 ? 10.823 -8.661 -28.674 1.00 89.69 189 SER A N 1
ATOM 1436 C CA . SER A 1 189 ? 11.636 -7.628 -28.024 1.00 89.69 189 SER A CA 1
ATOM 1437 C C . SER A 1 189 ? 12.764 -8.240 -27.198 1.00 89.69 189 SER A C 1
ATOM 1439 O O . SER A 1 189 ? 13.915 -7.844 -27.355 1.00 89.69 189 SER A O 1
ATOM 1441 N N . LYS A 1 190 ? 12.479 -9.262 -26.380 1.00 93.44 190 LYS A N 1
ATOM 1442 C CA . LYS A 1 190 ? 13.502 -10.000 -25.625 1.00 93.44 190 LYS A CA 1
ATOM 1443 C C . LYS A 1 190 ? 14.570 -10.559 -26.560 1.00 93.44 190 LYS A C 1
ATOM 1445 O O . LYS A 1 190 ? 15.752 -10.357 -26.311 1.00 93.44 190 LYS A O 1
ATOM 1450 N N . ARG A 1 191 ? 14.179 -11.243 -27.640 1.00 92.69 191 ARG A N 1
ATOM 1451 C CA . ARG A 1 191 ? 15.139 -11.813 -28.597 1.00 92.69 191 ARG A CA 1
ATOM 1452 C C . ARG A 1 191 ? 16.005 -10.716 -29.224 1.00 92.69 191 ARG A C 1
ATOM 1454 O O . ARG A 1 191 ? 17.218 -10.890 -29.291 1.00 92.69 191 ARG A O 1
ATOM 1461 N N . MET A 1 192 ? 15.399 -9.594 -29.626 1.00 89.88 192 MET A N 1
ATOM 1462 C CA . MET A 1 192 ? 16.089 -8.432 -30.199 1.00 89.88 192 MET A CA 1
ATOM 1463 C C . MET A 1 192 ? 17.095 -7.809 -29.227 1.00 89.88 192 MET A C 1
ATOM 1465 O O . MET A 1 192 ? 18.268 -7.702 -29.568 1.00 89.88 192 MET A O 1
ATOM 1469 N N . PHE A 1 193 ? 16.670 -7.452 -28.013 1.00 89.25 193 PHE A N 1
ATOM 1470 C CA . PHE A 1 193 ? 17.530 -6.783 -27.031 1.00 89.25 193 PHE A CA 1
ATOM 1471 C C . PHE A 1 193 ? 18.611 -7.696 -26.438 1.00 89.25 193 PHE A C 1
ATOM 1473 O O . PHE A 1 193 ? 19.660 -7.208 -26.029 1.00 89.25 193 PHE A O 1
ATOM 1480 N N . MET A 1 194 ? 18.402 -9.016 -26.436 1.00 91.44 194 MET A N 1
ATOM 1481 C CA . MET A 1 194 ? 19.415 -9.982 -25.993 1.00 91.44 194 MET A CA 1
ATOM 1482 C C . MET A 1 194 ? 20.471 -10.293 -27.062 1.00 91.44 194 MET A C 1
ATOM 1484 O O . MET A 1 194 ? 21.501 -10.882 -26.742 1.00 91.44 194 MET A O 1
ATOM 1488 N N . SER A 1 195 ? 20.252 -9.920 -28.327 1.00 90.25 195 SER A N 1
ATOM 1489 C CA . SER A 1 195 ? 21.226 -10.140 -29.398 1.00 90.25 195 SER A CA 1
ATOM 1490 C C . SER A 1 195 ? 21.890 -8.834 -29.799 1.00 90.25 195 SER A C 1
ATOM 1492 O O . SER A 1 195 ? 21.294 -7.977 -30.455 1.00 90.25 195 SER A O 1
ATOM 1494 N N . ARG A 1 196 ? 23.179 -8.711 -29.472 1.00 85.19 196 ARG A N 1
ATOM 1495 C CA . ARG A 1 196 ? 23.961 -7.539 -29.870 1.00 85.19 196 ARG A CA 1
ATOM 1496 C C . ARG A 1 196 ? 24.009 -7.364 -31.387 1.00 85.19 196 ARG A C 1
ATOM 1498 O O . ARG A 1 196 ? 23.846 -6.249 -31.866 1.00 85.19 196 ARG A O 1
ATOM 1505 N N . TYR A 1 197 ? 24.169 -8.465 -32.120 1.00 86.69 197 TYR A N 1
ATOM 1506 C CA . TYR A 1 197 ? 24.155 -8.464 -33.580 1.00 86.69 197 TYR A CA 1
ATOM 1507 C C . TYR A 1 197 ? 22.865 -7.842 -34.122 1.00 86.69 197 TYR A C 1
ATOM 1509 O O . TYR A 1 197 ? 22.934 -6.891 -34.890 1.00 86.69 197 TYR A O 1
ATOM 1517 N N . MET A 1 198 ? 21.692 -8.289 -33.656 1.00 86.44 198 MET A N 1
ATOM 1518 C CA . MET A 1 198 ? 20.413 -7.749 -34.136 1.00 86.44 198 MET A CA 1
ATOM 1519 C C . MET A 1 198 ? 20.222 -6.267 -33.807 1.00 86.44 198 MET A C 1
ATOM 1521 O O . MET A 1 198 ? 19.655 -5.532 -34.614 1.00 86.44 198 MET A O 1
ATOM 1525 N N . MET A 1 199 ? 20.726 -5.807 -32.658 1.00 84.06 199 MET A N 1
ATOM 1526 C CA . MET A 1 199 ? 20.726 -4.380 -32.336 1.00 84.06 199 MET A CA 1
ATOM 1527 C C . MET A 1 199 ? 21.630 -3.566 -33.266 1.00 84.06 199 MET A C 1
ATOM 1529 O O . MET A 1 199 ? 21.332 -2.398 -33.498 1.00 84.06 199 MET A O 1
ATOM 1533 N N . ASP A 1 200 ? 22.694 -4.152 -33.812 1.00 83.38 200 ASP A N 1
ATOM 1534 C CA . ASP A 1 200 ? 23.668 -3.466 -34.667 1.00 83.38 200 ASP A CA 1
ATOM 1535 C C . ASP A 1 200 ? 23.322 -3.539 -36.175 1.00 83.38 200 ASP A C 1
ATOM 1537 O O . ASP A 1 200 ? 23.840 -2.728 -36.936 1.00 83.38 200 ASP A O 1
ATOM 1541 N N . ILE A 1 201 ? 22.405 -4.424 -36.613 1.00 84.06 201 ILE A N 1
ATOM 1542 C CA . ILE A 1 201 ? 21.975 -4.547 -38.031 1.00 84.06 201 ILE A CA 1
ATOM 1543 C C . ILE A 1 201 ? 21.423 -3.224 -38.583 1.00 84.06 201 ILE A C 1
ATOM 1545 O O . ILE A 1 201 ? 21.700 -2.850 -39.721 1.00 84.06 201 ILE A O 1
ATOM 1549 N N . ALA A 1 202 ? 20.610 -2.516 -37.796 1.00 82.31 202 ALA A N 1
ATOM 1550 C CA . ALA A 1 202 ? 20.007 -1.260 -38.224 1.00 82.31 202 ALA A CA 1
ATOM 1551 C C . ALA A 1 202 ? 20.868 -0.065 -37.785 1.00 82.31 202 ALA A C 1
ATOM 1553 O O . ALA A 1 202 ? 21.046 0.190 -36.587 1.00 82.31 202 ALA A O 1
ATOM 1554 N N . GLY A 1 203 ? 21.357 0.703 -38.760 1.00 83.75 203 GLY A N 1
ATOM 1555 C CA . GLY A 1 203 ? 22.061 1.961 -38.518 1.00 83.75 203 GLY A CA 1
ATOM 1556 C C . GLY A 1 203 ? 21.168 3.039 -37.874 1.00 83.75 203 GLY A C 1
ATOM 1557 O O . GLY A 1 203 ? 19.938 2.910 -37.848 1.00 83.75 203 GLY A O 1
ATOM 1558 N N . PRO A 1 204 ? 21.762 4.131 -37.362 1.00 85.75 204 PRO A N 1
ATOM 1559 C CA . PRO A 1 204 ? 21.037 5.201 -36.670 1.00 85.75 204 PRO A CA 1
ATOM 1560 C C . PRO A 1 204 ? 19.972 5.868 -37.552 1.00 85.75 204 PRO A C 1
ATOM 1562 O O . PRO A 1 204 ? 18.892 6.193 -37.065 1.00 85.75 204 PRO A O 1
ATOM 1565 N N . VAL A 1 205 ? 20.222 6.015 -38.858 1.00 87.00 205 VAL A N 1
ATOM 1566 C CA . VAL A 1 205 ? 19.251 6.581 -39.816 1.00 87.00 205 VAL A CA 1
ATOM 1567 C C . VAL A 1 205 ? 18.000 5.703 -39.910 1.00 87.00 205 VAL A C 1
ATOM 1569 O O . VAL A 1 205 ? 16.888 6.186 -39.698 1.00 87.00 205 VAL A O 1
ATOM 1572 N N . THR A 1 206 ? 18.179 4.399 -40.139 1.00 87.50 206 THR A N 1
ATOM 1573 C CA . THR A 1 206 ? 17.079 3.430 -40.239 1.00 87.50 206 THR A CA 1
ATOM 1574 C C . THR A 1 206 ? 16.294 3.342 -38.933 1.00 87.50 206 THR A C 1
ATOM 1576 O O . THR A 1 206 ? 15.066 3.345 -38.951 1.00 87.50 206 THR A O 1
ATOM 1579 N N . LYS A 1 207 ? 16.978 3.335 -37.782 1.00 86.50 207 LYS A N 1
ATOM 1580 C CA . LYS A 1 207 ? 16.320 3.324 -36.468 1.00 86.50 207 LYS A CA 1
ATOM 1581 C C . LYS A 1 207 ? 15.489 4.583 -36.225 1.00 86.50 207 LYS A C 1
ATOM 1583 O O . LYS A 1 207 ? 14.341 4.462 -35.811 1.00 86.50 207 LYS A O 1
ATOM 1588 N N . ASN A 1 208 ? 16.024 5.770 -36.517 1.00 88.56 208 ASN A N 1
ATOM 1589 C CA . ASN A 1 208 ? 15.278 7.025 -36.383 1.00 88.56 208 ASN A CA 1
ATOM 1590 C C . ASN A 1 208 ? 14.041 7.051 -37.299 1.00 88.56 208 ASN A C 1
ATOM 1592 O O . ASN A 1 208 ? 12.969 7.477 -36.869 1.00 88.56 208 ASN A O 1
ATOM 1596 N N . PHE A 1 209 ? 14.159 6.545 -38.533 1.00 88.88 209 PHE A N 1
ATOM 1597 C CA . PHE A 1 209 ? 13.022 6.408 -39.446 1.00 88.88 209 PHE A CA 1
ATOM 1598 C C . PHE A 1 209 ? 11.936 5.481 -38.876 1.00 88.88 209 PHE A C 1
ATOM 1600 O O . PHE A 1 209 ? 10.770 5.872 -38.811 1.00 88.88 209 PHE A O 1
ATOM 1607 N N . LEU A 1 210 ? 12.316 4.290 -38.397 1.00 87.12 210 LEU A N 1
ATOM 1608 C CA . LEU A 1 210 ? 11.384 3.323 -37.809 1.00 87.12 210 LEU A CA 1
ATOM 1609 C C . LEU A 1 210 ? 10.709 3.868 -36.543 1.00 87.12 210 LEU A C 1
ATOM 1611 O O . LEU A 1 210 ? 9.492 3.764 -36.406 1.00 87.12 210 LEU A O 1
ATOM 1615 N N . ILE A 1 211 ? 11.466 4.502 -35.644 1.00 86.56 211 ILE A N 1
ATOM 1616 C CA . ILE A 1 211 ? 10.921 5.131 -34.432 1.00 86.56 211 ILE A CA 1
ATOM 1617 C C . ILE A 1 211 ? 9.889 6.200 -34.810 1.00 86.56 211 ILE A C 1
ATOM 1619 O O . ILE A 1 211 ? 8.796 6.228 -34.248 1.00 86.56 211 ILE A O 1
ATOM 1623 N N . ARG A 1 212 ? 10.182 7.044 -35.805 1.00 86.69 212 ARG A N 1
ATOM 1624 C CA . ARG A 1 212 ? 9.247 8.084 -36.252 1.00 86.69 212 ARG A CA 1
ATOM 1625 C C . ARG A 1 212 ? 7.962 7.507 -36.843 1.00 86.69 212 ARG A C 1
ATOM 1627 O O . ARG A 1 212 ? 6.889 8.012 -36.523 1.00 86.69 212 ARG A O 1
ATOM 1634 N N . GLN A 1 213 ? 8.061 6.467 -37.670 1.00 86.12 213 GLN A N 1
ATOM 1635 C CA . GLN A 1 213 ? 6.897 5.847 -38.310 1.00 86.12 213 GLN A CA 1
ATOM 1636 C C . GLN A 1 213 ? 6.017 5.075 -37.321 1.00 86.12 213 GLN A C 1
ATOM 1638 O O . GLN A 1 213 ? 4.798 5.224 -37.346 1.00 86.12 213 GLN A O 1
ATOM 1643 N N . PHE A 1 214 ? 6.619 4.280 -36.433 1.00 84.31 214 PHE A N 1
ATOM 1644 C CA . PHE A 1 214 ? 5.870 3.349 -35.583 1.00 84.31 214 PHE A CA 1
ATOM 1645 C C . PHE A 1 214 ? 5.589 3.875 -34.173 1.00 84.31 214 PHE A C 1
ATOM 1647 O O . PHE A 1 214 ? 4.560 3.531 -33.596 1.00 84.31 214 PHE A O 1
ATOM 1654 N N . ALA A 1 215 ? 6.460 4.717 -33.611 1.00 83.12 215 ALA A N 1
ATOM 1655 C CA . ALA A 1 215 ? 6.313 5.228 -32.247 1.00 83.12 215 ALA A CA 1
ATOM 1656 C C . ALA A 1 215 ? 5.886 6.703 -32.185 1.00 83.12 215 ALA A C 1
ATOM 1658 O O . ALA A 1 215 ? 5.406 7.138 -31.144 1.00 83.12 215 ALA A O 1
ATOM 1659 N N . GLY A 1 216 ? 5.993 7.469 -33.279 1.00 80.44 216 GLY A N 1
ATOM 1660 C CA . GLY A 1 216 ? 5.720 8.912 -33.280 1.00 80.44 216 GLY A CA 1
ATOM 1661 C C . GLY A 1 216 ? 4.324 9.290 -32.785 1.00 80.44 216 GLY A C 1
ATOM 1662 O O . GLY A 1 216 ? 4.193 10.151 -31.922 1.00 80.44 216 GLY A O 1
ATOM 1663 N N . LYS A 1 217 ? 3.282 8.596 -33.261 1.00 79.81 217 LYS A N 1
ATOM 1664 C CA . LYS A 1 217 ? 1.900 8.841 -32.810 1.00 79.81 217 LYS A CA 1
ATOM 1665 C C . LYS A 1 217 ? 1.654 8.397 -31.363 1.00 79.81 217 LYS A C 1
ATOM 1667 O O . LYS A 1 217 ? 0.869 9.022 -30.663 1.00 79.81 217 LYS A O 1
ATOM 1672 N N . LEU A 1 2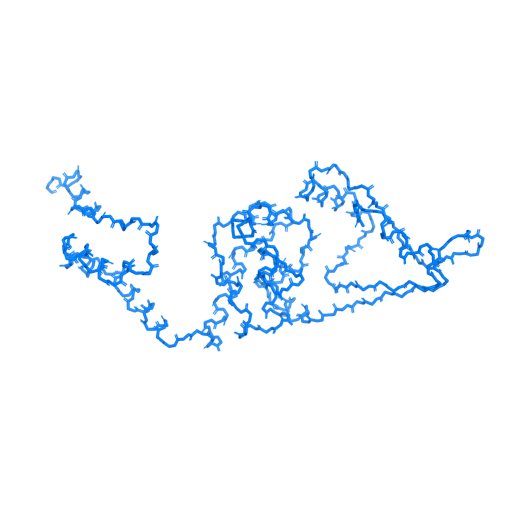18 ? 2.333 7.340 -30.911 1.00 83.06 218 LEU A N 1
ATOM 1673 C CA . LEU A 1 218 ? 2.206 6.800 -29.549 1.00 83.06 218 LEU A CA 1
ATOM 1674 C C . LEU A 1 218 ? 2.975 7.628 -28.509 1.00 83.06 218 LEU A C 1
ATOM 1676 O O . LEU A 1 218 ? 2.635 7.602 -27.330 1.00 83.06 218 LEU A O 1
ATOM 1680 N N . TRP A 1 219 ? 4.008 8.358 -28.933 1.00 84.38 219 TRP A N 1
ATOM 1681 C CA . TRP A 1 219 ? 4.858 9.164 -28.054 1.00 84.38 219 TRP A CA 1
ATOM 1682 C C . TRP A 1 219 ? 4.147 10.414 -27.513 1.00 84.38 219 TRP A C 1
ATOM 1684 O O . TRP A 1 219 ? 4.516 10.928 -26.457 1.00 84.38 219 TRP A O 1
ATOM 1694 N N . GLY A 1 220 ? 3.080 10.845 -28.189 1.00 81.62 220 GLY A N 1
ATOM 1695 C CA . GLY A 1 220 ? 2.250 11.984 -27.813 1.00 81.62 220 GLY A CA 1
ATOM 1696 C C . GLY A 1 220 ? 2.723 13.297 -28.436 1.00 81.62 220 GLY A C 1
ATOM 1697 O O . GLY A 1 220 ? 3.913 13.537 -28.615 1.00 81.62 220 GLY A O 1
ATOM 1698 N N . GLU A 1 221 ? 1.769 14.176 -28.737 1.00 81.06 221 GLU A N 1
ATOM 1699 C CA . GLU A 1 221 ? 1.994 15.402 -29.522 1.00 81.06 221 GLU A CA 1
ATOM 1700 C C . GLU A 1 221 ? 2.933 16.415 -28.851 1.00 81.06 221 GLU A C 1
ATOM 1702 O O . GLU A 1 221 ? 3.552 17.232 -29.522 1.00 81.06 221 GLU A O 1
ATOM 1707 N N . ARG A 1 222 ? 3.060 16.356 -27.520 1.00 83.00 222 ARG A N 1
ATOM 1708 C CA . ARG A 1 222 ? 3.891 17.276 -26.726 1.00 83.00 222 ARG A CA 1
ATOM 1709 C C . ARG A 1 222 ? 5.302 16.750 -26.448 1.00 83.00 222 ARG A C 1
ATOM 1711 O O . ARG A 1 222 ? 6.003 17.337 -25.629 1.00 83.00 222 ARG A O 1
ATOM 1718 N N . ARG A 1 223 ? 5.702 15.617 -27.034 1.00 82.19 223 ARG A N 1
ATOM 1719 C CA . ARG A 1 223 ? 7.002 14.988 -26.761 1.00 82.19 223 ARG A CA 1
ATOM 1720 C C . ARG A 1 223 ? 7.835 14.881 -28.026 1.00 82.19 223 ARG A C 1
ATOM 1722 O O . ARG A 1 223 ? 7.377 14.383 -29.050 1.00 82.19 223 ARG A O 1
ATOM 1729 N N . GLU A 1 224 ? 9.097 15.275 -27.926 1.00 86.31 224 GLU A N 1
ATOM 1730 C CA . GLU A 1 224 ? 10.065 15.052 -28.994 1.00 86.31 224 GLU A CA 1
ATOM 1731 C C . GLU A 1 224 ? 10.573 13.610 -28.963 1.00 86.31 224 GLU A C 1
ATOM 1733 O O . GLU A 1 224 ? 10.848 13.050 -27.895 1.00 86.31 224 GLU A O 1
ATOM 1738 N N . LEU A 1 225 ? 10.686 12.990 -30.140 1.00 86.88 225 LEU A N 1
ATOM 1739 C CA . LEU A 1 225 ? 11.244 11.647 -30.253 1.00 86.88 225 LEU A CA 1
ATOM 1740 C C . LEU A 1 225 ? 12.750 11.677 -29.959 1.00 86.88 225 LEU A C 1
ATOM 1742 O O . LEU A 1 225 ? 13.461 12.515 -30.525 1.00 86.88 225 LEU A O 1
ATOM 1746 N N . PRO A 1 226 ? 13.263 10.746 -29.135 1.00 85.06 226 PRO A N 1
ATOM 1747 C CA . PRO A 1 226 ? 14.691 10.658 -28.880 1.00 85.06 226 PRO A CA 1
ATOM 1748 C C . PRO A 1 226 ? 15.437 10.338 -30.180 1.00 85.06 226 PRO A C 1
ATOM 1750 O O . PRO A 1 226 ? 15.051 9.438 -30.929 1.00 85.06 226 PRO A O 1
ATOM 1753 N N . LYS A 1 227 ? 16.523 11.071 -30.441 1.00 87.31 227 LYS A N 1
ATOM 1754 C CA . LYS A 1 227 ? 17.396 10.824 -31.593 1.00 87.31 227 LYS A CA 1
ATOM 1755 C C . LYS A 1 227 ? 18.402 9.736 -31.240 1.00 87.31 227 LYS A C 1
ATOM 1757 O O . LYS A 1 227 ? 19.140 9.857 -30.265 1.00 87.31 227 LYS A O 1
ATOM 1762 N N . VAL A 1 228 ? 18.451 8.681 -32.047 1.00 88.50 228 VAL A N 1
ATOM 1763 C CA . VAL A 1 228 ? 19.446 7.615 -31.886 1.00 88.50 228 VAL A CA 1
ATOM 1764 C C . VAL A 1 228 ? 20.834 8.175 -32.187 1.00 88.50 228 VAL A C 1
ATOM 1766 O O . VAL A 1 228 ? 21.044 8.755 -33.254 1.00 88.50 228 VAL A O 1
ATOM 1769 N N . ALA A 1 229 ? 21.767 7.988 -31.249 1.00 89.19 229 ALA A N 1
ATOM 1770 C CA . ALA A 1 229 ? 23.145 8.444 -31.384 1.00 89.19 229 ALA A CA 1
ATOM 1771 C C . ALA A 1 229 ? 23.839 7.803 -32.607 1.00 89.19 229 ALA A C 1
ATOM 1773 O O . ALA A 1 229 ? 23.578 6.631 -32.902 1.00 89.19 229 ALA A O 1
ATOM 1774 N N . PRO A 1 230 ? 24.741 8.524 -33.306 1.00 87.44 230 PRO A N 1
ATOM 1775 C CA . PRO A 1 230 ? 25.444 7.993 -34.477 1.00 87.44 230 PRO A CA 1
ATOM 1776 C C . PRO A 1 230 ? 26.299 6.764 -34.163 1.00 87.44 230 PRO A C 1
ATOM 1778 O O . PRO A 1 230 ? 26.376 5.839 -34.969 1.00 87.44 230 PRO A O 1
ATOM 1781 N N . LYS A 1 231 ? 26.914 6.760 -32.976 1.00 86.69 231 LYS A N 1
ATOM 1782 C CA . LYS A 1 231 ? 27.740 5.671 -32.463 1.00 86.69 231 LYS A CA 1
ATOM 1783 C C . LYS A 1 231 ? 27.067 5.043 -31.252 1.00 86.69 231 LYS A C 1
ATOM 1785 O O . LYS A 1 231 ? 26.543 5.730 -30.377 1.00 86.69 231 LYS A O 1
ATOM 1790 N N . SER A 1 232 ? 27.076 3.720 -31.208 1.00 87.12 232 SER A N 1
ATOM 1791 C CA . SER A 1 232 ? 26.643 2.962 -30.039 1.00 87.12 232 SER A CA 1
ATOM 1792 C C . SER A 1 232 ? 27.727 2.949 -28.960 1.00 87.12 232 SER A C 1
ATOM 1794 O O . SER A 1 232 ? 28.908 3.080 -29.271 1.00 87.12 232 SER A O 1
ATOM 1796 N N . PHE A 1 233 ? 27.344 2.680 -27.706 1.00 87.62 233 PHE A N 1
ATOM 1797 C CA . PHE A 1 233 ? 28.297 2.535 -26.597 1.00 87.62 233 PHE A CA 1
ATOM 1798 C C . PHE A 1 233 ? 29.447 1.561 -26.909 1.00 87.62 233 PHE A C 1
ATOM 1800 O O . PHE A 1 233 ? 30.587 1.850 -26.596 1.00 87.62 233 PHE A O 1
ATOM 1807 N N . LYS A 1 234 ? 29.176 0.442 -27.597 1.00 85.12 234 LYS A N 1
ATOM 1808 C CA . LYS A 1 234 ? 30.209 -0.525 -28.012 1.00 85.12 234 LYS A CA 1
ATOM 1809 C C . LYS A 1 234 ? 31.222 0.076 -28.992 1.00 85.12 234 LYS A C 1
ATOM 1811 O O . LYS A 1 234 ? 32.399 -0.240 -28.907 1.00 85.12 234 LYS A O 1
ATOM 1816 N N . GLN A 1 235 ? 30.754 0.877 -29.950 1.00 86.88 235 GLN A N 1
ATOM 1817 C CA . GLN A 1 235 ? 31.634 1.530 -30.922 1.00 86.88 235 GLN A CA 1
ATOM 1818 C C . GLN A 1 235 ? 32.505 2.569 -30.224 1.00 86.88 235 GLN A C 1
ATOM 1820 O O . GLN A 1 235 ? 33.710 2.533 -30.407 1.00 86.88 235 GLN A O 1
ATOM 1825 N N . LEU A 1 236 ? 31.908 3.395 -29.359 1.00 89.88 236 LEU A N 1
ATOM 1826 C CA . LEU A 1 236 ? 32.646 4.354 -28.533 1.00 89.88 236 LEU A CA 1
ATOM 1827 C C . LEU A 1 236 ? 33.681 3.650 -27.645 1.00 89.88 236 LEU A C 1
ATOM 1829 O O . LEU A 1 236 ? 34.842 4.022 -27.648 1.00 89.88 236 LEU A O 1
ATOM 1833 N N . TYR A 1 237 ? 33.286 2.571 -26.966 1.00 88.88 237 TYR A N 1
ATOM 1834 C CA . TYR A 1 237 ? 34.181 1.795 -26.111 1.00 88.88 237 TYR A CA 1
ATOM 1835 C C . TYR A 1 237 ? 35.347 1.169 -26.885 1.00 88.88 237 TYR A C 1
ATOM 1837 O O . TYR A 1 237 ? 36.475 1.177 -26.409 1.00 88.88 237 TYR A O 1
ATOM 1845 N N . ASN A 1 238 ? 35.094 0.623 -28.079 1.00 89.12 238 ASN A N 1
ATOM 1846 C CA . ASN A 1 238 ? 36.165 0.081 -28.912 1.00 89.12 238 ASN A CA 1
ATOM 1847 C C . ASN A 1 238 ? 37.107 1.189 -29.417 1.00 89.12 238 ASN A C 1
ATOM 1849 O O . ASN A 1 238 ? 38.303 0.966 -29.476 1.00 89.12 238 ASN A O 1
ATOM 1853 N N . GLU A 1 239 ? 36.587 2.362 -29.776 1.00 89.38 239 GLU A N 1
ATOM 1854 C CA . GLU A 1 239 ? 37.410 3.494 -30.222 1.00 89.38 239 GLU A CA 1
ATOM 1855 C C . GLU A 1 239 ? 38.272 4.076 -29.093 1.00 89.38 239 GLU A C 1
ATOM 1857 O O . GLU A 1 239 ? 39.370 4.545 -29.353 1.00 89.38 239 GLU A O 1
ATOM 1862 N N . GLU A 1 240 ? 37.776 4.061 -27.854 1.00 89.56 240 GLU A N 1
ATOM 1863 C CA . GLU A 1 240 ? 38.442 4.691 -26.708 1.00 89.56 240 GLU A CA 1
ATOM 1864 C C . GLU A 1 240 ? 39.367 3.730 -25.937 1.00 89.56 240 GLU A C 1
ATOM 1866 O O . GLU A 1 240 ? 40.342 4.168 -25.335 1.00 89.56 240 GLU A O 1
ATOM 1871 N N . PHE A 1 241 ? 39.086 2.420 -25.953 1.00 85.44 241 PHE A N 1
ATOM 1872 C CA . PHE A 1 241 ? 39.796 1.425 -25.131 1.00 85.44 241 PHE A CA 1
ATOM 1873 C C . PHE A 1 241 ? 40.312 0.198 -25.897 1.00 85.44 241 PHE A C 1
ATOM 1875 O O . PHE A 1 241 ? 40.882 -0.702 -25.280 1.00 85.44 241 PHE A O 1
ATOM 1882 N N . ARG A 1 242 ? 40.102 0.114 -27.215 1.00 66.44 242 ARG A N 1
ATOM 1883 C CA . ARG A 1 242 ? 40.672 -0.935 -28.077 1.00 66.44 242 ARG A CA 1
ATOM 1884 C C . ARG A 1 242 ? 41.409 -0.299 -29.252 1.00 66.44 242 ARG A C 1
ATOM 1886 O O . ARG A 1 242 ? 40.956 -0.375 -30.392 1.00 66.44 242 ARG A O 1
ATOM 1893 N N . GLU A 1 243 ? 42.547 0.318 -28.960 1.00 55.50 243 GLU A N 1
ATOM 1894 C CA . GLU A 1 243 ? 43.652 0.298 -29.918 1.00 55.50 243 GLU A CA 1
ATOM 1895 C C . GLU A 1 243 ? 44.394 -1.035 -29.705 1.00 55.50 243 GLU A C 1
ATOM 1897 O O . GLU A 1 243 ? 44.892 -1.291 -28.610 1.00 55.50 243 GLU A O 1
ATOM 1902 N N . ASP A 1 244 ? 44.347 -1.867 -30.753 1.00 50.62 244 ASP A N 1
ATOM 1903 C CA . ASP A 1 244 ? 44.863 -3.241 -30.949 1.00 50.62 244 ASP A CA 1
ATOM 1904 C C . ASP A 1 244 ? 44.188 -4.417 -30.200 1.00 50.62 244 ASP A C 1
ATOM 1906 O O . ASP A 1 244 ? 44.452 -4.681 -29.004 1.00 50.62 244 ASP A O 1
#

Solvent-accessible surface area (backbone atoms only — not comparable to full-atom values): 14243 Å² total; per-residue (Å²): 108,49,84,76,68,58,70,56,55,60,37,46,74,35,58,62,30,77,46,81,43,48,71,61,77,69,74,97,50,81,78,53,45,78,57,51,44,33,56,32,16,40,49,49,75,68,30,74,54,59,85,39,79,76,87,82,92,67,41,48,56,96,87,55,95,62,39,13,70,40,60,46,80,47,72,40,56,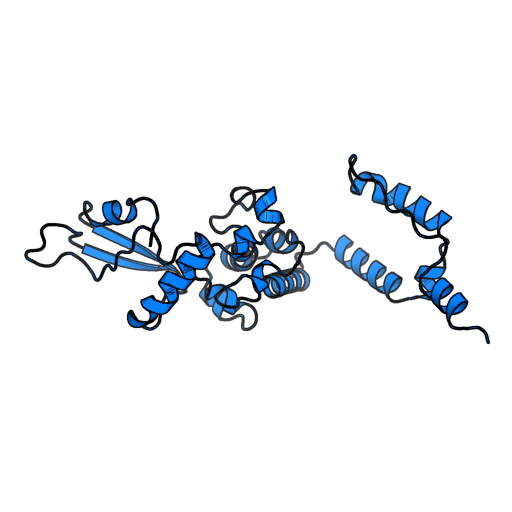76,42,45,64,64,40,53,68,36,78,87,51,26,58,64,52,69,60,82,77,34,54,33,28,38,80,50,28,70,64,31,69,73,60,46,51,74,76,59,78,44,98,52,39,40,58,66,16,31,49,50,44,21,61,54,76,37,46,78,81,38,41,60,49,28,66,70,55,87,63,80,43,44,36,23,75,56,29,92,80,65,36,57,47,42,59,39,22,50,50,52,50,49,51,36,52,74,76,53,69,52,57,69,68,56,55,52,49,51,53,52,49,49,57,41,75,73,29,67,66,64,61,61,72,56,51,38,68,58,47,44,52,50,44,52,73,72,41,44,80,78,63,36,97,91,50,84,80,84,78,60,59,89,64,50,71,67,55,52,47,39,72,76,74,49,82,128

Sequence (244 aa):
TENEGNGLMSIAFPRLHIVIAGIEKIIPSIEDLDLFWPLLATHGTGQQVTAYNSIISGSRFDGEPDGPGDMYVVLIDNGRTKLLAKEQQRNALSCIRCGACLNGCPIYRSIGGHAYGTPYSGPIGAVITPHMRGLEEWNHLSFASTLCGKCTEVCPVKIPLHNLLLQNRKDAVEEGYSTTSWKRGMMVSKRMFMSRYMMDIAGPVTKNFLIRQFAGKLWGERRELPKVAPKSFKQLYNEEFRED

Nearest PDB structures (foldseek):
  5odc-assembly1_I  TM=5.627E-01  e=1.409E-02  Methanothermococcus thermolithotrophicus DSM 2095
  5odh-assembly1_C  TM=5.590E-01  e=5.632E-02  Methanothermococcus thermolithotrophicus DSM 2095

Mean predicted aligned error: 6.66 Å

pLDDT: mean 91.63, std 5.99, range [50.62, 98.31]

Radius of gyration: 25.58 Å; Cα contacts (8 Å, |Δi|>4): 275; chains: 1; bounding box: 72×34×76 Å

Foldseek 3Di:
DDAPCVVVVQWWPEQEAEAEEAPLPDDPDPVCCQVLQCLLCCLQPNDSGHPDDDDDPFADDPPDPTGHNGYHYHHDHLQLVVQCVVVLRNLLSNASPSCNQLVQFPLCVVPPAVVLVDPDGHLSCLLCVCRRPNLLVRLVSLVSGPLPQRSQVSRSSNRSSSVSSVVSVVVCVVVPSDDPVVVVVVVVVCVQVVDPVNVPPDAQVRVVVCCCVPVVVVQDPPDDDDRDDRDDPVRVCCVVPPPD

Secondary structure (DSSP, 8-state):
-BSSSHHHHHHHS-SEEEEEEETT---S-GGGHHHHHHHHHHHHHS-SS-SB-----SSPPTT-SSS-SEEEEEEE-TTHHHHHH-TTTGGGGG-----HHHHH-HHHHHHTTGGG-SSS-HHHHHHHHHHHH-HHHHHHHHHT----SHHHHT-TT---HHHHHHHHHHHHHHTT-S-HHHHHHHHHHHHHHH-HHHHHHS-HHHHHHHHHHHHHHHH-TT-PPPPPPSS-HHHHHHHHH---